Protein AF-A0AAV4WCD5-F1 (afdb_monomer_lite)

Foldseek 3Di:
DDDDDDPDDDDDFQAAPQDDWQEEEEEEDPAPLNLLCVLPVVDDPVRSCVVQVVVVHHNVVSVVLVVLLVVLVVVLVVLCVVSNHHYDYDYLVPDDPVSQVPTQEYEYRDALVSQQSNQFQDPDQNHYYAYADSDCPVDCRPVHDGPVCSNVVNVVNVCSRRSRDDDDRADWAWDKDWDPCRPPDDDDVVVVCSVDVVVVPPEDDDPPDPPCPPPDDPPPDDRDIGTDSTIGRPDDDDDDPYAPDWDWDWDDDPPPHTDIDIDHD

Structure (mmCIF, N/CA/C/O backbone):
data_AF-A0AAV4WCD5-F1
#
_entry.id   AF-A0AAV4WCD5-F1
#
loop_
_atom_site.group_PDB
_atom_site.id
_atom_site.type_symbol
_atom_site.label_atom_id
_atom_site.label_alt_id
_atom_site.label_comp_id
_atom_site.label_asym_id
_atom_site.label_entity_id
_atom_site.label_seq_id
_atom_site.pdbx_PDB_ins_code
_atom_site.Cartn_x
_atom_site.Cartn_y
_atom_site.Cartn_z
_atom_site.occupancy
_atom_site.B_iso_or_equiv
_atom_site.auth_seq_id
_atom_site.auth_comp_id
_atom_site.auth_asym_id
_atom_site.auth_atom_id
_atom_site.pdbx_PDB_model_num
ATOM 1 N N . MET A 1 1 ? -23.820 37.141 -20.230 1.00 33.94 1 MET A N 1
ATOM 2 C CA . MET A 1 1 ? -24.375 36.260 -19.186 1.00 33.94 1 MET A CA 1
ATOM 3 C C . MET A 1 1 ? -24.476 34.880 -19.802 1.00 33.94 1 MET A C 1
ATOM 5 O O . MET A 1 1 ? -25.282 34.702 -20.700 1.00 33.94 1 MET A O 1
ATOM 9 N N . ALA A 1 2 ? -23.561 33.982 -19.448 1.00 31.91 2 ALA A N 1
ATOM 10 C CA . ALA A 1 2 ? -23.536 32.610 -19.944 1.00 31.91 2 ALA A CA 1
ATOM 11 C C . ALA A 1 2 ? -23.858 31.700 -18.757 1.00 31.91 2 ALA A C 1
ATOM 13 O O . ALA A 1 2 ? -23.172 31.757 -17.736 1.00 31.91 2 ALA A O 1
ATOM 14 N N . GLU A 1 3 ? -24.950 30.952 -18.871 1.00 31.47 3 GLU A N 1
ATOM 15 C CA . GLU A 1 3 ? -25.446 30.048 -17.839 1.00 31.47 3 GLU A CA 1
ATOM 16 C C . GLU A 1 3 ? -24.556 28.806 -17.744 1.00 31.47 3 GLU A C 1
ATOM 18 O O . GLU A 1 3 ? -24.270 28.125 -18.730 1.00 31.47 3 GLU A O 1
ATOM 23 N N . ALA A 1 4 ? -24.103 28.526 -16.524 1.00 33.62 4 ALA A N 1
ATOM 24 C CA . ALA A 1 4 ? -23.333 27.345 -16.189 1.00 33.62 4 ALA A CA 1
ATOM 25 C C . ALA A 1 4 ? -24.247 26.111 -16.197 1.00 33.62 4 ALA A C 1
ATOM 27 O O . ALA A 1 4 ? -25.152 25.981 -15.376 1.00 33.62 4 ALA A O 1
ATOM 28 N N . SER A 1 5 ? -23.981 25.180 -17.109 1.00 33.28 5 SER A N 1
ATOM 29 C CA . SER A 1 5 ? -24.627 23.868 -17.136 1.00 33.28 5 SER A CA 1
ATOM 30 C C . SER A 1 5 ? -24.000 22.978 -16.060 1.00 33.28 5 SER A C 1
ATOM 32 O O . SER A 1 5 ? -22.931 22.405 -16.251 1.00 33.28 5 SER A O 1
ATOM 34 N N . THR A 1 6 ? -24.637 22.895 -14.893 1.00 34.59 6 THR A N 1
ATOM 35 C CA . THR A 1 6 ? -24.241 21.970 -13.825 1.00 34.59 6 THR A CA 1
ATOM 36 C C . THR A 1 6 ? -24.714 20.562 -14.185 1.00 34.59 6 THR A C 1
ATOM 38 O O . THR A 1 6 ? -25.902 20.256 -14.110 1.00 34.59 6 THR A O 1
ATOM 41 N N . SER A 1 7 ? -23.794 19.686 -14.588 1.00 36.06 7 SER A N 1
ATOM 42 C CA . SER A 1 7 ? -24.077 18.262 -14.771 1.00 36.06 7 SER A CA 1
ATOM 43 C C . SER A 1 7 ? -24.307 17.607 -13.405 1.00 36.06 7 SER A C 1
ATOM 45 O O . SER A 1 7 ? -23.357 17.300 -12.682 1.00 36.06 7 SER A O 1
ATOM 47 N N . GLN A 1 8 ? -25.572 17.409 -13.040 1.00 36.69 8 GLN A N 1
ATOM 48 C CA . GLN A 1 8 ? -25.969 16.607 -11.887 1.00 36.69 8 GLN A CA 1
ATOM 49 C C . GLN A 1 8 ? -25.547 15.147 -12.119 1.00 36.69 8 GLN A C 1
ATOM 51 O O . GLN A 1 8 ? -26.099 14.448 -12.967 1.00 36.69 8 GLN A O 1
ATOM 56 N N . GLN A 1 9 ? -24.543 14.680 -11.375 1.00 40.41 9 GLN A N 1
ATOM 57 C CA . GLN A 1 9 ? -24.241 13.255 -11.272 1.00 40.41 9 GLN A CA 1
ATOM 58 C C . GLN A 1 9 ? -25.366 12.574 -10.481 1.00 40.41 9 GLN A C 1
ATOM 60 O O . GLN A 1 9 ? -25.487 12.754 -9.272 1.00 40.41 9 GLN A O 1
ATOM 65 N N . ASN A 1 10 ? -26.184 11.780 -11.173 1.00 38.75 10 ASN A N 1
ATOM 66 C CA . ASN A 1 10 ? -27.152 10.864 -10.570 1.00 38.75 10 ASN A CA 1
ATOM 67 C C . ASN A 1 10 ? -26.428 9.847 -9.664 1.00 38.75 10 ASN A C 1
ATOM 69 O O . ASN A 1 10 ? -25.882 8.852 -10.141 1.00 38.75 10 ASN A O 1
ATOM 73 N N . CYS A 1 11 ? -26.428 10.079 -8.350 1.00 42.56 11 CYS A N 1
ATOM 74 C CA . CYS A 1 11 ? -25.965 9.110 -7.358 1.00 42.56 11 CYS A CA 1
ATOM 75 C C . CYS A 1 11 ? -27.135 8.214 -6.936 1.00 42.56 11 CYS A C 1
ATOM 77 O O . CYS A 1 11 ? -27.950 8.593 -6.099 1.00 42.56 11 CYS A O 1
ATOM 79 N N . ALA A 1 12 ? -27.211 7.012 -7.509 1.00 54.72 12 ALA A N 1
ATOM 80 C CA . ALA A 1 12 ? -28.029 5.940 -6.949 1.00 54.72 12 ALA A CA 1
ATOM 81 C C . ALA A 1 12 ? -27.604 5.659 -5.487 1.00 54.72 12 ALA A C 1
ATOM 83 O O . ALA A 1 12 ? -26.409 5.767 -5.180 1.00 54.72 12 ALA A O 1
ATOM 84 N N . PRO A 1 13 ? -28.538 5.303 -4.585 1.00 58.19 13 PRO A N 1
ATOM 85 C CA . PRO A 1 13 ? -28.204 5.003 -3.197 1.00 58.19 13 PRO A CA 1
ATOM 86 C C . PRO A 1 13 ? -27.223 3.823 -3.108 1.00 58.19 13 PRO A C 1
ATOM 88 O O . PRO A 1 13 ? -27.390 2.804 -3.781 1.00 58.19 13 PRO A O 1
ATOM 91 N N . LEU A 1 14 ? -26.179 3.984 -2.289 1.00 69.81 14 LEU A N 1
ATOM 92 C CA . LEU A 1 14 ? -25.198 2.943 -1.974 1.00 69.81 14 LEU A CA 1
ATOM 93 C C . LEU A 1 14 ? -25.859 1.937 -1.021 1.00 69.81 14 LEU A C 1
ATOM 95 O O . LEU A 1 14 ? -25.939 2.210 0.168 1.00 69.81 14 LEU A O 1
ATOM 99 N N . ASN A 1 15 ? -26.356 0.817 -1.545 1.00 79.94 15 ASN A N 1
ATOM 100 C CA . ASN A 1 15 ? -27.015 -0.238 -0.764 1.00 79.94 15 ASN A CA 1
ATOM 101 C C . ASN A 1 15 ? -26.296 -1.581 -0.963 1.00 79.94 15 ASN A C 1
ATOM 103 O O . ASN A 1 15 ? -26.893 -2.562 -1.411 1.00 79.94 15 ASN A O 1
ATOM 107 N N . GLU A 1 16 ? -24.995 -1.618 -0.684 1.00 91.00 16 GLU A N 1
ATOM 108 C CA . GLU A 1 16 ? -24.264 -2.885 -0.638 1.00 91.00 16 GLU A CA 1
ATOM 109 C C . GLU A 1 16 ? -24.621 -3.656 0.637 1.00 91.00 16 GLU A C 1
ATOM 111 O O . GLU A 1 16 ? -25.149 -3.109 1.608 1.00 91.00 16 GLU A O 1
ATOM 116 N N . LYS A 1 17 ? -24.317 -4.956 0.665 1.00 92.88 17 LYS A N 1
ATOM 117 C CA . LYS A 1 17 ? -24.441 -5.722 1.910 1.00 92.88 17 LYS A CA 1
ATOM 118 C C . LYS A 1 17 ? -23.447 -5.176 2.949 1.00 92.88 17 LYS A C 1
ATOM 120 O O . LYS A 1 17 ? -22.280 -4.987 2.593 1.00 92.88 17 LYS A O 1
ATOM 125 N N . PRO A 1 18 ? -23.867 -4.990 4.216 1.00 95.50 18 PRO A N 1
ATOM 126 C CA . PRO A 1 18 ? -22.967 -4.709 5.329 1.00 95.50 18 PRO A CA 1
ATOM 127 C C . PRO A 1 18 ? -21.716 -5.587 5.301 1.00 95.50 18 PRO A C 1
ATOM 129 O O . PRO A 1 18 ? -21.813 -6.815 5.229 1.00 95.50 18 PRO A O 1
ATOM 132 N N . PHE A 1 19 ? -20.545 -4.960 5.367 1.00 96.12 19 PHE A N 1
ATOM 133 C CA . PHE A 1 19 ? -19.263 -5.651 5.412 1.00 96.12 19 PHE A CA 1
ATOM 134 C C . PHE A 1 19 ? -18.618 -5.437 6.779 1.00 96.12 19 PHE A C 1
ATOM 136 O O . PHE A 1 19 ? -18.164 -4.340 7.105 1.00 96.12 19 PHE A O 1
ATOM 143 N N . VAL A 1 20 ? -18.595 -6.500 7.584 1.00 95.25 20 VAL A N 1
ATOM 144 C CA . VAL A 1 20 ? -18.038 -6.497 8.942 1.00 95.25 20 VAL A CA 1
ATOM 145 C C . VAL A 1 20 ? -16.972 -7.594 9.028 1.00 95.25 20 VAL A C 1
ATOM 147 O O . VAL A 1 20 ? -17.302 -8.738 9.348 1.00 95.25 20 VAL A O 1
ATOM 150 N N . PRO A 1 21 ? -15.711 -7.296 8.666 1.00 96.81 21 PRO A N 1
ATOM 151 C CA . PRO A 1 21 ? -14.629 -8.268 8.762 1.00 96.81 21 PRO A CA 1
ATOM 152 C C . PRO A 1 21 ? -14.321 -8.558 10.233 1.00 96.81 21 PRO A C 1
ATOM 154 O O . PRO A 1 21 ? -14.411 -7.662 11.066 1.00 96.81 21 PRO A O 1
ATOM 157 N N . LYS A 1 22 ? -13.926 -9.792 10.558 1.00 98.06 22 LYS A N 1
ATOM 158 C CA . LYS A 1 22 ? -13.451 -10.153 11.903 1.00 98.06 22 LYS A CA 1
ATOM 159 C C . LYS A 1 22 ? -11.943 -9.993 12.023 1.00 98.06 22 LYS A C 1
ATOM 161 O O . LYS A 1 22 ? -11.452 -9.703 13.107 1.00 98.06 22 LYS A O 1
ATOM 166 N N . LYS A 1 23 ? -11.216 -10.189 10.920 1.00 98.56 23 LYS A N 1
ATOM 167 C CA . LYS A 1 23 ? -9.752 -10.118 10.862 1.00 98.56 23 LYS A CA 1
ATOM 168 C C . LYS A 1 23 ? -9.284 -9.160 9.777 1.00 98.56 23 LYS A C 1
ATOM 170 O O . LYS A 1 23 ? -9.643 -9.320 8.609 1.00 98.56 23 LYS A O 1
ATOM 175 N N . ALA A 1 24 ? -8.436 -8.207 10.144 1.00 98.62 24 ALA A N 1
ATOM 176 C CA . ALA A 1 24 ? -7.824 -7.257 9.226 1.00 98.62 24 ALA A CA 1
ATOM 177 C C . ALA A 1 24 ? -6.295 -7.377 9.250 1.00 98.62 24 ALA A C 1
ATOM 179 O O . ALA A 1 24 ? -5.658 -7.268 10.301 1.00 98.62 24 ALA A O 1
ATOM 180 N N . LEU A 1 25 ? -5.696 -7.569 8.075 1.00 98.75 25 LEU A N 1
ATOM 181 C CA . LEU A 1 25 ? -4.250 -7.461 7.892 1.00 98.75 25 LEU A CA 1
ATOM 182 C C . LEU A 1 25 ? -3.914 -6.060 7.390 1.00 98.75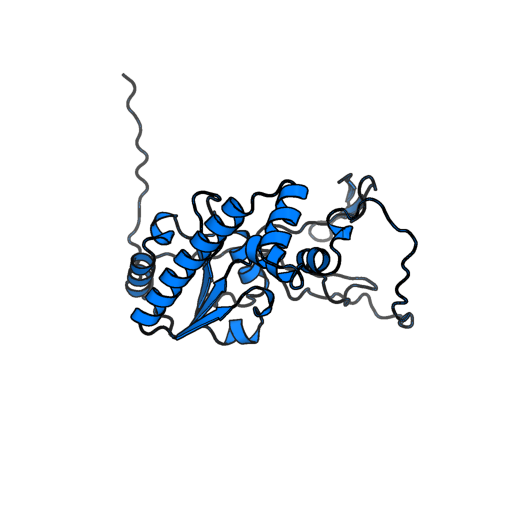 25 LEU A C 1
ATOM 184 O O . LEU A 1 25 ? -4.394 -5.651 6.335 1.00 98.75 25 LEU A O 1
ATOM 188 N N . ILE A 1 26 ? -3.066 -5.349 8.121 1.00 98.69 26 ILE A N 1
ATOM 189 C CA . ILE A 1 26 ? -2.619 -4.003 7.786 1.00 98.69 26 ILE A CA 1
ATOM 190 C C . ILE A 1 26 ? -1.204 -4.087 7.220 1.00 98.69 26 ILE A C 1
ATOM 192 O O . ILE A 1 26 ? -0.270 -4.406 7.951 1.00 98.69 26 ILE A O 1
ATOM 196 N N . LEU A 1 27 ? -1.041 -3.779 5.933 1.00 98.44 27 LEU A N 1
ATOM 197 C CA . LEU A 1 27 ? 0.268 -3.616 5.307 1.00 98.44 27 LEU A CA 1
ATOM 198 C C . LEU A 1 27 ? 0.705 -2.151 5.394 1.00 98.44 27 LEU A C 1
ATOM 200 O O . LEU A 1 27 ? 0.094 -1.268 4.783 1.00 98.44 27 LEU A O 1
ATOM 204 N N . THR A 1 28 ? 1.783 -1.890 6.124 1.00 97.31 28 THR A N 1
ATOM 205 C CA . THR A 1 28 ? 2.290 -0.532 6.332 1.00 97.31 28 THR A CA 1
ATOM 206 C C . THR A 1 28 ? 3.391 -0.184 5.344 1.00 97.31 28 THR A C 1
ATOM 208 O O . THR A 1 28 ? 4.203 -1.021 4.940 1.00 97.31 28 THR A O 1
ATOM 211 N N . LYS A 1 29 ? 3.456 1.093 4.968 1.00 94.38 29 LYS A N 1
ATOM 212 C CA . LYS A 1 29 ? 4.576 1.634 4.205 1.00 94.38 29 LYS A CA 1
ATOM 213 C C . LYS A 1 29 ? 5.887 1.449 4.970 1.00 94.38 29 LYS A C 1
ATOM 215 O O . LYS A 1 29 ? 5.993 1.870 6.114 1.00 94.38 29 LYS A O 1
ATOM 220 N N . PHE A 1 30 ? 6.888 0.900 4.286 1.00 91.38 30 PHE A N 1
ATOM 221 C CA . PHE A 1 30 ? 8.281 0.985 4.712 1.00 91.38 30 PHE A CA 1
ATOM 222 C C . PHE A 1 30 ? 8.832 2.347 4.278 1.00 91.38 30 PHE A C 1
ATOM 224 O O . PHE A 1 30 ? 9.021 2.615 3.088 1.00 91.38 30 PHE A O 1
ATOM 231 N N . SER A 1 31 ? 8.958 3.255 5.235 1.00 91.31 31 SER A N 1
ATOM 232 C CA . SER A 1 31 ? 9.377 4.634 5.017 1.00 91.31 31 SER A CA 1
ATOM 233 C C . SER A 1 31 ? 10.863 4.727 4.672 1.00 91.31 31 SER A C 1
ATOM 235 O O . SER A 1 31 ? 11.667 3.849 4.986 1.00 91.31 31 SER A O 1
ATOM 237 N N . ARG A 1 32 ? 11.253 5.837 4.039 1.00 88.00 32 ARG A N 1
ATOM 238 C CA . ARG A 1 32 ? 12.667 6.095 3.755 1.00 88.00 32 ARG A CA 1
ATOM 239 C C . ARG A 1 32 ? 13.487 6.272 5.040 1.00 88.00 32 ARG A C 1
ATOM 241 O O . ARG A 1 32 ? 14.636 5.859 5.066 1.00 88.00 32 ARG A O 1
ATOM 248 N N . TYR A 1 33 ? 12.883 6.811 6.097 1.00 90.00 33 TYR A N 1
ATOM 249 C CA . TYR A 1 33 ? 13.492 6.872 7.425 1.00 90.00 33 TYR A CA 1
ATOM 250 C C . TYR A 1 33 ? 13.854 5.473 7.955 1.00 90.00 33 TYR A C 1
ATOM 252 O O . TYR A 1 33 ? 15.002 5.224 8.311 1.00 90.00 33 TYR A O 1
ATOM 260 N N . GLU A 1 34 ? 12.903 4.530 7.926 1.00 89.88 34 GLU A N 1
ATOM 261 C CA . GLU A 1 34 ? 13.139 3.140 8.352 1.00 89.88 34 GLU A CA 1
ATOM 262 C C . GLU A 1 34 ? 14.163 2.430 7.466 1.00 89.88 34 GLU A C 1
ATOM 264 O O . GLU A 1 34 ? 14.950 1.629 7.963 1.00 89.88 34 GLU A O 1
ATOM 269 N N . PHE A 1 35 ? 14.172 2.730 6.164 1.00 88.44 35 PHE A N 1
ATOM 270 C CA . PHE A 1 35 ? 15.202 2.240 5.255 1.00 88.44 35 PHE A CA 1
ATOM 271 C C . PHE A 1 35 ? 16.592 2.680 5.720 1.00 88.44 35 PHE A C 1
ATOM 273 O O . PHE A 1 35 ? 17.439 1.820 5.926 1.00 88.44 35 PHE A O 1
ATOM 280 N N . GLU A 1 36 ? 16.816 3.982 5.928 1.00 86.75 36 GLU A N 1
ATOM 281 C CA . GLU A 1 36 ? 18.146 4.507 6.275 1.00 86.75 36 GLU A CA 1
ATOM 282 C C . GLU A 1 36 ? 18.603 4.028 7.665 1.00 86.75 36 GLU A C 1
ATOM 284 O O . GLU A 1 36 ? 19.770 3.675 7.824 1.00 86.75 36 GLU A O 1
ATOM 289 N N . LYS A 1 37 ? 17.683 3.919 8.640 1.00 88.38 37 LYS A N 1
ATOM 290 C CA . LYS A 1 37 ? 17.953 3.309 9.958 1.00 88.38 37 LYS A CA 1
ATOM 291 C C . LYS A 1 37 ? 18.310 1.825 9.859 1.00 88.38 37 LYS A C 1
ATOM 293 O O . LYS A 1 37 ? 19.134 1.344 10.627 1.00 88.38 37 LYS A O 1
ATOM 298 N N . ARG A 1 38 ? 17.680 1.082 8.942 1.00 86.06 38 ARG A N 1
ATOM 299 C CA . ARG A 1 38 ? 17.946 -0.350 8.761 1.00 86.06 38 ARG A CA 1
ATOM 300 C C . ARG A 1 38 ? 19.251 -0.610 8.016 1.00 86.06 38 ARG A C 1
ATOM 302 O O . ARG A 1 38 ? 19.927 -1.577 8.344 1.00 86.06 38 ARG A O 1
ATOM 309 N N . THR A 1 39 ? 19.579 0.195 7.006 1.00 82.38 39 THR A N 1
ATOM 310 C CA . THR A 1 39 ? 20.812 0.023 6.223 1.00 82.38 39 THR A CA 1
ATOM 311 C C . THR A 1 39 ? 22.060 0.453 6.979 1.00 82.38 39 THR A C 1
ATOM 313 O O . THR A 1 39 ? 23.121 -0.074 6.689 1.00 82.38 39 THR A O 1
ATOM 316 N N . HIS A 1 40 ? 21.925 1.378 7.932 1.00 84.31 40 HIS A N 1
ATOM 317 C CA . HIS A 1 40 ? 23.025 1.891 8.749 1.00 84.31 40 HIS A CA 1
ATOM 318 C C . HIS A 1 40 ? 22.775 1.599 10.231 1.00 84.31 40 HIS A C 1
ATOM 320 O O . HIS A 1 40 ? 22.785 2.495 11.075 1.00 84.31 40 HIS A O 1
ATOM 326 N N . SER A 1 41 ? 22.469 0.338 10.542 1.00 85.00 41 SER A N 1
ATOM 327 C CA . SER A 1 41 ? 22.141 -0.110 11.903 1.00 85.00 41 SER A CA 1
ATOM 328 C C . SER A 1 41 ? 23.283 0.074 12.912 1.00 85.00 41 SER A C 1
ATOM 330 O O . SER A 1 41 ? 23.056 0.056 14.118 1.00 85.00 41 SER A O 1
ATOM 332 N N . GLU A 1 42 ? 24.503 0.231 12.409 1.00 89.94 42 GLU A N 1
ATOM 333 C CA . GLU A 1 42 ? 25.741 0.443 13.146 1.00 89.94 42 GLU A CA 1
ATOM 334 C C . GLU A 1 42 ? 26.001 1.909 13.510 1.00 89.94 42 GLU A C 1
ATOM 336 O O . GLU A 1 42 ? 26.804 2.165 14.405 1.00 89.94 42 GLU A O 1
ATOM 341 N N . LEU A 1 43 ? 25.341 2.862 12.842 1.00 88.50 43 LEU A N 1
ATOM 342 C CA . LEU A 1 43 ? 25.542 4.287 13.092 1.00 88.50 43 LEU A CA 1
ATOM 343 C C . LEU A 1 43 ? 24.708 4.760 14.284 1.00 88.50 43 LEU A C 1
ATOM 345 O O . LEU A 1 43 ? 23.536 4.403 14.442 1.00 88.50 43 LEU A O 1
ATOM 349 N N . SER A 1 44 ? 25.294 5.642 15.091 1.00 91.88 44 SER A N 1
ATOM 350 C CA . SER A 1 44 ? 24.532 6.436 16.054 1.00 91.88 44 SER A CA 1
ATOM 351 C C . SER A 1 44 ? 23.576 7.405 15.344 1.00 91.88 44 SER A C 1
ATOM 353 O O . SER A 1 44 ? 23.654 7.633 14.135 1.00 91.88 44 SER A O 1
ATOM 355 N N . GLU A 1 45 ? 22.635 7.988 16.089 1.00 89.62 45 GLU A N 1
ATOM 356 C CA . GLU A 1 45 ? 21.671 8.924 15.504 1.00 89.62 45 GLU A CA 1
ATOM 357 C C . GLU A 1 45 ? 22.346 10.175 14.924 1.00 89.62 45 GLU A C 1
ATOM 359 O O . GLU A 1 45 ? 22.023 10.557 13.801 1.00 89.62 45 GLU A O 1
ATOM 364 N N . ASP A 1 46 ? 23.339 10.734 15.618 1.00 92.00 46 ASP A N 1
ATOM 365 C CA . ASP A 1 46 ? 24.096 11.901 15.148 1.00 92.00 46 ASP A CA 1
ATOM 366 C C . ASP A 1 46 ? 24.930 11.586 13.894 1.00 92.00 46 ASP A C 1
ATOM 368 O O . ASP A 1 46 ? 24.996 12.385 12.956 1.00 92.00 46 ASP A O 1
ATOM 372 N N . GLU A 1 47 ? 25.534 10.396 13.831 1.00 92.44 47 GLU A N 1
ATOM 373 C CA . GLU A 1 47 ? 26.275 9.940 12.649 1.00 92.44 47 GLU A CA 1
ATOM 374 C C . GLU A 1 47 ? 25.352 9.705 11.452 1.00 92.44 47 GLU A C 1
ATOM 376 O O . GLU A 1 47 ? 25.717 10.030 10.321 1.00 92.44 47 GLU A O 1
ATOM 381 N N . LEU A 1 48 ? 24.147 9.179 11.689 1.00 89.44 48 LEU A N 1
ATOM 382 C CA . LEU A 1 48 ? 23.148 8.987 10.644 1.00 89.44 48 LEU A CA 1
ATOM 383 C C . LEU A 1 48 ? 22.652 10.325 10.087 1.00 89.44 48 LEU A C 1
ATOM 385 O O . LEU A 1 48 ? 22.510 10.453 8.871 1.00 89.44 48 LEU A O 1
ATOM 389 N N . ILE A 1 49 ? 22.405 11.315 10.954 1.00 92.25 49 ILE A N 1
ATOM 390 C CA . ILE A 1 49 ? 22.031 12.674 10.537 1.00 92.25 49 ILE A CA 1
ATOM 391 C C . ILE A 1 49 ? 23.107 13.227 9.605 1.00 92.25 49 ILE A C 1
ATOM 393 O O . ILE A 1 49 ? 22.805 13.581 8.465 1.00 92.25 49 ILE A O 1
ATOM 397 N N . LYS A 1 50 ? 24.370 13.191 10.043 1.00 91.25 50 LYS A N 1
ATOM 398 C CA . LYS A 1 50 ? 25.496 13.680 9.246 1.00 91.25 50 LYS A CA 1
ATOM 399 C C . LYS A 1 50 ? 25.639 12.933 7.915 1.00 91.25 50 LYS A C 1
ATOM 401 O O . LYS A 1 50 ? 25.776 13.565 6.875 1.00 91.25 50 LYS A O 1
ATOM 406 N N . ASN A 1 51 ? 25.538 11.600 7.919 1.00 87.50 51 ASN A N 1
ATOM 407 C CA . ASN A 1 51 ? 25.599 10.788 6.698 1.00 87.50 51 ASN A CA 1
ATOM 408 C C . ASN A 1 51 ? 24.517 11.177 5.678 1.00 87.50 51 ASN A C 1
ATOM 410 O O . ASN A 1 51 ? 24.773 11.208 4.473 1.00 87.50 51 ASN A O 1
ATOM 414 N N . LEU A 1 52 ? 23.300 11.450 6.153 1.00 87.00 52 LEU A N 1
ATOM 415 C CA . LEU A 1 52 ? 22.183 11.831 5.296 1.00 87.00 52 LEU A CA 1
ATOM 416 C C . LEU A 1 52 ? 22.353 13.240 4.740 1.00 87.00 52 LEU A C 1
ATOM 418 O O . LEU A 1 52 ? 22.143 13.432 3.540 1.00 87.00 52 LEU A O 1
ATOM 422 N N . GLU A 1 53 ? 22.781 14.186 5.570 1.00 89.31 53 GLU A N 1
ATOM 423 C CA . GLU A 1 53 ? 23.054 15.564 5.159 1.00 89.31 53 GLU A CA 1
ATOM 424 C C . GLU A 1 53 ? 24.191 15.630 4.130 1.00 89.31 53 GLU A C 1
ATOM 426 O O . GLU A 1 53 ? 24.031 16.272 3.090 1.00 89.31 53 GLU A O 1
ATOM 431 N N . ASP A 1 54 ? 25.273 14.869 4.333 1.00 88.19 54 ASP A N 1
ATOM 432 C CA . ASP A 1 54 ? 26.395 14.747 3.388 1.00 88.19 54 ASP A CA 1
ATOM 433 C C . ASP A 1 54 ? 25.945 14.185 2.020 1.00 88.19 54 ASP A C 1
ATOM 435 O O . ASP A 1 54 ? 26.531 14.487 0.979 1.00 88.19 54 ASP A O 1
ATOM 439 N N . ARG A 1 55 ? 24.863 13.393 1.997 1.00 86.12 55 ARG A N 1
ATOM 440 C CA . ARG A 1 55 ? 24.225 12.845 0.784 1.00 86.12 55 ARG A CA 1
ATOM 441 C C . ARG A 1 55 ? 23.110 13.739 0.223 1.00 86.12 55 ARG A C 1
ATOM 443 O O . ARG A 1 55 ? 22.418 13.326 -0.711 1.00 86.12 55 ARG A O 1
ATOM 450 N N . GLY A 1 56 ? 22.897 14.927 0.791 1.00 84.50 56 GLY A N 1
ATOM 451 C CA . GLY A 1 56 ? 21.864 15.878 0.373 1.00 84.50 56 GLY A CA 1
ATOM 452 C C . GLY A 1 56 ? 20.437 15.490 0.777 1.00 84.50 56 GLY A C 1
ATOM 453 O O . GLY A 1 56 ? 19.479 15.905 0.127 1.00 84.50 56 GLY A O 1
ATOM 454 N N . SER A 1 57 ? 20.274 14.657 1.807 1.00 87.25 57 SER A N 1
ATOM 455 C CA . SER A 1 57 ? 18.972 14.240 2.343 1.00 87.25 57 SER A CA 1
ATOM 456 C C . SER A 1 57 ? 18.652 14.964 3.653 1.00 87.25 57 SER A C 1
ATOM 458 O O . SER A 1 57 ? 19.482 15.021 4.551 1.00 87.25 57 SER A O 1
ATOM 460 N N . ASP A 1 58 ? 17.421 15.464 3.792 1.00 89.19 58 ASP A N 1
ATOM 461 C CA . ASP A 1 58 ? 16.948 16.137 5.010 1.00 89.19 58 ASP A CA 1
ATOM 462 C C . ASP A 1 58 ? 16.399 15.119 6.025 1.00 89.19 58 ASP A C 1
ATOM 464 O O . ASP A 1 58 ? 15.318 14.547 5.837 1.00 89.19 58 ASP A O 1
ATOM 468 N N . TYR A 1 59 ? 17.144 14.895 7.113 1.00 90.06 59 TYR A N 1
ATOM 469 C CA . TYR A 1 59 ? 16.754 13.974 8.184 1.00 90.06 59 TYR A CA 1
ATOM 470 C C . TYR A 1 59 ? 15.440 14.369 8.863 1.00 90.06 59 TYR A C 1
ATOM 472 O O . TYR A 1 59 ? 14.575 13.517 9.078 1.00 90.06 59 TYR A O 1
ATOM 480 N N . ASN A 1 60 ? 15.269 15.653 9.183 1.00 92.31 60 ASN A N 1
ATOM 481 C CA . ASN A 1 60 ? 14.097 16.138 9.907 1.00 92.31 60 ASN A CA 1
ATOM 482 C C . ASN A 1 60 ? 12.837 15.959 9.067 1.00 92.31 60 ASN A C 1
ATOM 484 O O . ASN A 1 60 ? 11.810 15.507 9.573 1.00 92.31 60 ASN A O 1
ATOM 488 N N . ASN A 1 61 ? 12.934 16.225 7.765 1.00 90.88 61 ASN A N 1
ATOM 489 C CA . ASN A 1 61 ? 11.848 15.968 6.832 1.00 90.88 61 ASN A CA 1
ATOM 490 C C . ASN A 1 61 ? 11.503 14.467 6.767 1.00 90.88 61 ASN A C 1
ATOM 492 O O . ASN A 1 61 ? 10.332 14.092 6.864 1.00 90.88 61 ASN A O 1
ATOM 496 N N . LEU A 1 62 ? 12.510 13.589 6.664 1.00 90.00 62 LEU A N 1
ATOM 497 C CA . LEU A 1 62 ? 12.304 12.135 6.668 1.00 90.00 62 LEU A CA 1
ATOM 498 C C . LEU A 1 62 ? 11.608 11.652 7.947 1.00 90.00 62 LEU A C 1
ATOM 500 O O . LEU A 1 62 ? 10.655 10.871 7.864 1.00 90.00 62 LEU A O 1
ATOM 504 N N . LEU A 1 63 ? 12.059 12.129 9.108 1.00 94.12 63 LEU A N 1
ATOM 505 C CA . LEU A 1 63 ? 11.485 11.799 10.408 1.00 94.12 63 LEU A CA 1
ATOM 506 C C . LEU A 1 63 ? 10.048 12.324 10.536 1.00 94.12 63 LEU A C 1
ATOM 508 O O . LEU A 1 63 ? 9.161 11.578 10.949 1.00 94.12 63 LEU A O 1
ATOM 512 N N . GLN A 1 64 ? 9.789 13.564 10.120 1.00 95.12 64 GLN A N 1
ATOM 513 C CA . GLN A 1 64 ? 8.454 14.161 10.148 1.00 95.12 64 GLN A CA 1
ATOM 514 C C . GLN A 1 64 ? 7.451 13.330 9.335 1.00 95.12 64 GLN A C 1
ATOM 516 O O . GLN A 1 64 ? 6.378 12.983 9.831 1.00 95.12 64 GLN A O 1
ATOM 521 N N . HIS A 1 65 ? 7.789 12.957 8.098 1.00 93.12 65 HIS A N 1
ATOM 522 C CA . HIS A 1 65 ? 6.889 12.142 7.275 1.00 93.12 65 HIS A CA 1
ATOM 523 C C . HIS A 1 65 ? 6.746 10.711 7.798 1.00 93.12 65 HIS A C 1
ATOM 525 O O . HIS A 1 65 ? 5.666 10.126 7.709 1.00 93.12 65 HIS A O 1
ATOM 531 N N . HIS A 1 66 ? 7.801 10.146 8.388 1.00 95.69 66 HIS A N 1
ATOM 532 C CA . HIS A 1 66 ? 7.694 8.873 9.093 1.00 95.69 66 HIS A CA 1
ATOM 533 C C . HIS A 1 66 ? 6.671 8.954 10.237 1.00 95.69 66 HIS A C 1
ATOM 535 O O . HIS A 1 66 ? 5.784 8.106 10.322 1.00 95.69 66 HIS A O 1
ATOM 541 N N . GLN A 1 67 ? 6.716 10.011 11.052 1.00 97.00 67 GLN A N 1
ATOM 542 C CA . GLN A 1 67 ? 5.756 10.233 12.136 1.00 97.00 67 GLN A CA 1
ATOM 543 C C . GLN A 1 67 ? 4.318 10.405 11.626 1.00 97.00 67 GLN A C 1
ATOM 545 O O . GLN A 1 67 ? 3.391 9.866 12.231 1.00 97.00 67 GLN A O 1
ATOM 550 N N . ILE A 1 68 ? 4.114 11.088 10.492 1.00 96.38 68 ILE A N 1
ATOM 551 C CA . ILE A 1 68 ? 2.795 11.192 9.841 1.00 96.38 68 ILE A CA 1
ATOM 552 C C . ILE A 1 68 ? 2.256 9.796 9.493 1.00 96.38 68 ILE A C 1
ATOM 554 O O . ILE A 1 68 ? 1.120 9.462 9.840 1.00 96.38 68 ILE A O 1
ATOM 558 N N . HIS A 1 69 ? 3.082 8.949 8.870 1.00 96.31 69 HIS A N 1
ATOM 559 C CA . HIS A 1 69 ? 2.702 7.575 8.534 1.00 96.31 69 HIS A CA 1
ATOM 560 C C . HIS A 1 69 ? 2.394 6.732 9.782 1.00 96.31 69 HIS A C 1
ATOM 562 O O . HIS A 1 69 ? 1.401 6.002 9.797 1.00 96.31 69 HIS A O 1
ATOM 568 N N . VAL A 1 70 ? 3.208 6.855 10.835 1.00 97.12 70 VAL A N 1
ATOM 569 C CA . VAL A 1 70 ? 3.021 6.165 12.121 1.00 97.12 70 VAL A CA 1
ATOM 570 C C . VAL A 1 70 ? 1.707 6.571 12.786 1.00 97.12 70 VAL A C 1
ATOM 572 O O . VAL A 1 70 ? 0.924 5.699 13.164 1.00 97.12 70 VAL A O 1
ATOM 575 N N . LYS A 1 71 ? 1.411 7.874 12.847 1.00 97.62 71 LYS A N 1
ATOM 576 C CA . LYS A 1 71 ? 0.166 8.399 13.419 1.00 97.62 71 LYS A CA 1
ATOM 577 C C . LYS A 1 71 ? -1.064 7.900 12.658 1.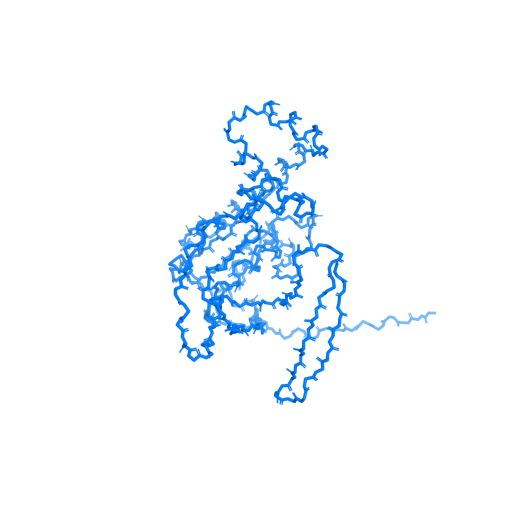00 97.62 71 LYS A C 1
ATOM 579 O O . LYS A 1 71 ? -2.044 7.487 13.274 1.00 97.62 71 LYS A O 1
ATOM 584 N N . ASN A 1 72 ? -1.022 7.906 11.322 1.00 97.62 72 ASN A N 1
ATOM 585 C CA . ASN A 1 72 ? -2.118 7.368 10.511 1.00 97.62 72 ASN A CA 1
ATOM 586 C C . ASN A 1 72 ? -2.305 5.859 10.745 1.00 97.62 72 ASN A C 1
ATOM 588 O O . ASN A 1 72 ? -3.429 5.409 10.955 1.00 97.62 72 ASN A O 1
ATOM 592 N N . ARG A 1 73 ? -1.213 5.085 10.775 1.00 97.75 73 ARG A N 1
ATOM 593 C CA . ARG A 1 73 ? -1.250 3.653 11.104 1.00 97.75 73 ARG A CA 1
ATOM 594 C C . ARG A 1 73 ? -1.914 3.407 12.458 1.00 97.75 73 ARG A C 1
ATOM 596 O O . ARG A 1 73 ? -2.772 2.538 12.558 1.00 97.75 73 ARG A O 1
ATOM 603 N N . GLU A 1 74 ? -1.532 4.157 13.485 1.00 98.25 74 GLU A N 1
ATOM 604 C CA . GLU A 1 74 ? -2.086 4.016 14.837 1.00 98.25 74 GLU A CA 1
ATOM 605 C C . GLU A 1 74 ? -3.579 4.336 14.888 1.00 98.25 74 GLU A C 1
ATOM 607 O O . GLU A 1 74 ? -4.339 3.582 15.494 1.00 98.25 74 GLU A O 1
ATOM 612 N N . LEU A 1 75 ? -4.018 5.386 14.187 1.00 98.38 75 LEU A N 1
ATOM 613 C CA . LEU A 1 75 ? -5.440 5.695 14.031 1.00 98.38 75 LEU A CA 1
ATOM 614 C C . LEU A 1 75 ? -6.205 4.516 13.413 1.00 98.38 75 LEU A C 1
ATOM 616 O O . LEU A 1 75 ? -7.264 4.141 13.915 1.00 98.38 75 LEU A O 1
ATOM 620 N N . VAL A 1 76 ? -5.672 3.917 12.346 1.00 98.50 76 VAL A N 1
ATOM 621 C CA . VAL A 1 76 ? -6.300 2.783 11.651 1.00 98.50 76 VAL A CA 1
ATOM 622 C C . VAL A 1 76 ? -6.375 1.554 12.553 1.00 98.50 76 VAL A C 1
ATOM 624 O O . VAL A 1 76 ? -7.448 0.971 12.692 1.00 98.50 76 VAL A O 1
ATOM 627 N N . VAL A 1 77 ? -5.265 1.190 13.202 1.00 98.56 77 VAL A N 1
ATOM 628 C CA . VAL A 1 77 ? -5.195 0.054 14.137 1.00 98.56 77 VAL A CA 1
ATOM 629 C C . VAL A 1 77 ? -6.205 0.228 15.264 1.00 98.56 77 VAL A C 1
ATOM 631 O O . VAL A 1 77 ? -7.035 -0.654 15.477 1.00 98.56 77 VAL A O 1
ATOM 634 N N . LYS A 1 78 ? -6.181 1.386 15.934 1.00 98.50 78 LYS A N 1
ATOM 635 C CA . LYS A 1 78 ? -7.083 1.684 17.045 1.00 98.50 78 LYS A CA 1
ATOM 636 C C . LYS A 1 78 ? -8.544 1.612 16.609 1.00 98.50 78 LYS A C 1
ATOM 638 O O . LYS A 1 78 ? -9.340 0.949 17.254 1.00 98.50 78 LYS A O 1
ATOM 643 N N . THR A 1 79 ? -8.882 2.225 15.474 1.00 98.50 79 THR A N 1
ATOM 644 C CA . THR A 1 79 ? -10.255 2.213 14.951 1.00 98.50 79 THR A CA 1
ATOM 645 C C . THR A 1 79 ? -10.760 0.790 14.711 1.00 98.50 79 THR A C 1
ATOM 647 O O . THR A 1 79 ? -11.910 0.494 15.011 1.00 98.50 79 THR A O 1
ATOM 650 N N . LEU A 1 80 ? -9.933 -0.099 14.159 1.00 98.44 80 LEU A N 1
ATOM 651 C CA . LEU A 1 80 ? -10.327 -1.487 13.909 1.00 98.44 80 LEU A CA 1
ATOM 652 C C . LEU A 1 80 ? -10.522 -2.257 15.222 1.00 98.44 80 LEU A C 1
ATOM 654 O O . LEU A 1 80 ? -11.523 -2.954 15.371 1.00 98.44 80 LEU A O 1
ATOM 658 N N . GLN A 1 81 ? -9.615 -2.074 16.182 1.00 98.06 81 GLN A N 1
ATOM 659 C CA . GLN A 1 81 ? -9.688 -2.706 17.502 1.00 98.06 81 GLN A CA 1
ATOM 660 C C . GLN A 1 81 ? -10.912 -2.238 18.301 1.00 98.06 81 GLN A C 1
ATOM 662 O O . GLN A 1 81 ? -11.641 -3.074 18.824 1.00 98.06 81 GLN A O 1
ATOM 667 N N . ASP A 1 82 ? -11.204 -0.933 18.299 1.00 98.12 82 ASP A N 1
ATOM 668 C CA . ASP A 1 82 ? -12.402 -0.338 18.918 1.00 98.12 82 ASP A CA 1
ATOM 669 C C . ASP A 1 82 ? -13.714 -0.854 18.285 1.00 98.12 82 ASP A C 1
ATOM 671 O O . ASP A 1 82 ? -14.801 -0.649 18.820 1.00 98.12 82 ASP A O 1
ATOM 675 N N . ASN A 1 83 ? -13.626 -1.506 17.121 1.00 97.81 83 ASN A N 1
ATOM 676 C CA . ASN A 1 83 ? -14.744 -2.083 16.382 1.00 97.81 83 ASN A CA 1
ATOM 677 C C . ASN A 1 83 ? -14.761 -3.625 16.411 1.00 97.81 83 ASN A C 1
ATOM 679 O O . ASN A 1 83 ? -15.450 -4.215 15.571 1.00 97.81 83 ASN A O 1
ATOM 683 N N . ASP A 1 84 ? -14.035 -4.243 17.353 1.00 98.06 84 ASP A N 1
ATOM 684 C CA . ASP A 1 84 ? -13.913 -5.696 17.570 1.00 98.06 84 ASP A CA 1
ATOM 685 C C . ASP A 1 84 ? -13.305 -6.466 16.381 1.00 98.06 84 ASP A C 1
ATOM 687 O O . ASP A 1 84 ? -13.626 -7.632 16.135 1.00 98.06 84 ASP A O 1
ATOM 691 N N . ILE A 1 85 ? -12.419 -5.815 15.623 1.00 98.44 85 ILE A N 1
ATOM 692 C CA . ILE A 1 85 ? -11.715 -6.418 14.487 1.00 98.44 85 ILE A CA 1
ATOM 693 C C . ILE A 1 85 ? -10.300 -6.792 14.934 1.00 98.44 85 ILE A C 1
ATOM 695 O O . ILE A 1 85 ? -9.503 -5.932 15.303 1.00 98.44 85 ILE A O 1
ATOM 699 N N . GLU A 1 86 ? -9.961 -8.079 14.870 1.00 98.50 86 GLU A N 1
ATOM 700 C CA . GLU A 1 86 ? -8.619 -8.577 15.172 1.00 98.50 86 GLU A CA 1
ATOM 701 C C . GLU A 1 86 ? -7.634 -8.072 14.107 1.00 98.50 86 GLU A C 1
ATOM 703 O O . GLU A 1 86 ? -7.801 -8.319 12.910 1.00 98.50 86 GLU A O 1
ATOM 708 N N . THR A 1 87 ? -6.590 -7.358 14.531 1.00 98.44 87 THR A N 1
ATOM 709 C CA . THR A 1 87 ? -5.644 -6.702 13.620 1.00 98.44 87 THR A CA 1
ATOM 710 C C . THR A 1 87 ? -4.251 -7.305 13.692 1.00 98.44 87 THR A C 1
ATOM 712 O O . THR A 1 87 ? -3.681 -7.406 14.778 1.00 98.44 87 THR A O 1
ATOM 715 N N . LYS A 1 88 ? -3.643 -7.574 12.534 1.00 98.50 88 LYS A N 1
ATOM 716 C CA . LYS A 1 88 ? -2.194 -7.792 12.411 1.00 98.50 88 LYS A CA 1
ATOM 717 C C . LYS A 1 88 ? -1.583 -6.684 11.574 1.00 98.50 88 LYS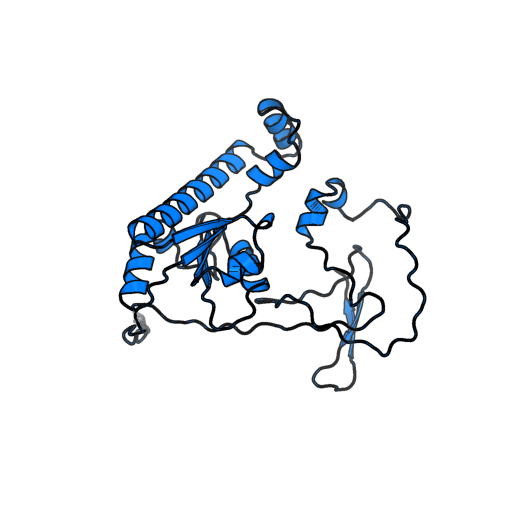 A C 1
ATOM 719 O O . LYS A 1 88 ? -2.083 -6.393 10.494 1.00 98.50 88 LYS A O 1
ATOM 724 N N . VAL A 1 89 ? -0.503 -6.090 12.063 1.00 98.31 89 VAL A N 1
ATOM 725 C CA . VAL A 1 89 ? 0.265 -5.077 11.336 1.00 98.31 89 VAL A CA 1
ATOM 726 C C . VAL A 1 89 ? 1.530 -5.739 10.821 1.00 98.31 89 VAL A C 1
ATOM 728 O O . VAL A 1 89 ? 2.242 -6.365 11.599 1.00 98.31 89 VAL A O 1
ATOM 731 N N . VAL A 1 90 ? 1.787 -5.614 9.525 1.00 97.56 90 VAL A N 1
ATOM 732 C CA . VAL A 1 90 ? 2.975 -6.162 8.872 1.00 97.56 90 VAL A CA 1
ATOM 733 C C . VAL A 1 90 ? 3.596 -5.117 7.963 1.00 97.56 90 VAL A C 1
ATOM 735 O O . VAL A 1 90 ? 2.902 -4.286 7.370 1.00 97.56 90 VAL A O 1
ATOM 738 N N . ASN A 1 91 ? 4.911 -5.181 7.813 1.00 93.81 91 ASN A N 1
ATOM 739 C CA . ASN A 1 91 ? 5.605 -4.472 6.743 1.00 93.81 91 ASN A CA 1
ATOM 740 C C . ASN A 1 91 ? 5.784 -5.391 5.517 1.00 93.81 91 ASN A C 1
ATOM 742 O O . ASN A 1 91 ? 5.363 -6.549 5.500 1.00 93.81 91 ASN A O 1
ATOM 746 N N . ARG A 1 92 ? 6.439 -4.879 4.470 1.00 89.62 92 ARG A N 1
ATOM 747 C CA . ARG A 1 92 ? 6.679 -5.634 3.228 1.00 89.62 92 ARG A CA 1
ATOM 748 C C . ARG A 1 92 ? 7.439 -6.955 3.419 1.00 89.62 92 ARG A C 1
ATOM 750 O O . ARG A 1 92 ? 7.178 -7.896 2.680 1.00 89.62 92 ARG A O 1
ATOM 757 N N . PHE A 1 93 ? 8.338 -7.039 4.401 1.00 90.06 93 PHE A N 1
ATOM 758 C CA . PHE A 1 93 ? 9.178 -8.219 4.644 1.00 90.06 93 PHE A CA 1
ATOM 759 C C . PHE A 1 93 ? 8.400 -9.357 5.313 1.00 90.06 93 PHE A C 1
ATOM 761 O O . PHE A 1 93 ? 8.759 -10.522 5.188 1.00 90.06 93 PHE A O 1
ATOM 768 N N . GLU A 1 94 ? 7.313 -9.017 6.000 1.00 93.12 94 GLU A N 1
ATOM 769 C CA . GLU A 1 94 ? 6.427 -9.952 6.699 1.00 93.12 94 GLU A CA 1
ATOM 770 C C . GLU A 1 94 ? 5.164 -10.264 5.877 1.00 93.12 94 GLU A C 1
ATOM 772 O O . GLU A 1 94 ? 4.320 -11.066 6.281 1.00 93.12 94 GLU A O 1
ATOM 777 N N . TYR A 1 95 ? 4.997 -9.633 4.712 1.00 94.25 95 TYR A N 1
ATOM 778 C CA . TYR A 1 95 ? 3.812 -9.785 3.877 1.00 94.25 95 TYR A CA 1
ATOM 779 C C . TYR A 1 95 ? 3.879 -11.066 3.028 1.00 94.25 95 TYR A C 1
ATOM 781 O O . TYR A 1 95 ? 4.486 -11.103 1.951 1.00 94.25 95 TYR A O 1
ATOM 789 N N . CYS A 1 96 ? 3.237 -12.125 3.526 1.00 93.44 96 CYS A N 1
ATOM 790 C CA . CYS A 1 96 ? 3.259 -13.476 2.962 1.00 93.44 96 CYS A CA 1
ATOM 791 C C . CYS A 1 96 ? 1.853 -14.087 2.799 1.00 93.44 96 CYS A C 1
ATOM 793 O O . CYS A 1 96 ? 0.869 -13.584 3.350 1.00 93.44 96 CYS A O 1
ATOM 795 N N . ASP A 1 97 ? 1.773 -15.200 2.059 1.00 94.12 97 ASP A N 1
ATOM 796 C CA . ASP A 1 97 ? 0.514 -15.888 1.735 1.00 94.12 97 ASP A CA 1
ATOM 797 C C . ASP A 1 97 ? -0.265 -16.311 2.997 1.00 94.12 97 ASP A C 1
ATOM 799 O O . ASP A 1 97 ? -1.478 -16.122 3.054 1.00 94.12 97 ASP A O 1
ATOM 803 N N . SER A 1 98 ? 0.413 -16.759 4.062 1.00 96.00 98 SER A N 1
ATOM 804 C CA . SER A 1 98 ? -0.252 -17.149 5.318 1.00 96.00 98 SER A CA 1
ATOM 805 C C . SER A 1 98 ? -0.928 -15.972 6.032 1.00 96.00 98 SER A C 1
ATOM 807 O O . SER A 1 98 ? -2.027 -16.114 6.572 1.00 96.00 98 SER A O 1
ATOM 809 N N . ASN A 1 99 ? -0.313 -14.787 5.998 1.00 96.19 99 ASN A N 1
ATOM 810 C CA . ASN A 1 99 ? -0.912 -13.569 6.540 1.00 96.19 99 ASN A CA 1
ATOM 811 C C . ASN A 1 99 ? -2.124 -13.132 5.706 1.00 96.19 99 ASN A C 1
ATOM 813 O O . ASN A 1 99 ? -3.150 -12.742 6.267 1.00 96.19 99 ASN A O 1
ATOM 817 N N . ILE A 1 100 ? -2.027 -13.237 4.376 1.00 96.62 100 ILE A N 1
ATOM 818 C CA . ILE A 1 100 ? -3.125 -12.935 3.451 1.00 96.62 100 ILE A CA 1
ATOM 819 C C . ILE A 1 100 ? -4.307 -13.871 3.695 1.00 96.62 100 ILE A C 1
ATOM 821 O O . ILE A 1 100 ? -5.440 -13.400 3.772 1.00 96.62 100 ILE A O 1
ATOM 825 N N . GLU A 1 101 ? -4.072 -15.176 3.817 1.00 96.50 101 GLU A N 1
ATOM 826 C CA . GLU A 1 101 ? -5.110 -16.186 4.046 1.00 96.50 101 GLU A CA 1
ATOM 827 C C . GLU A 1 101 ? -5.825 -15.994 5.385 1.00 96.50 101 GLU A C 1
ATOM 829 O O . GLU A 1 101 ? -7.048 -16.108 5.431 1.00 96.50 101 GLU A O 1
ATOM 834 N N . TRP A 1 102 ? -5.090 -15.626 6.440 1.00 97.75 102 TRP A N 1
ATOM 835 C CA . TRP A 1 102 ? -5.633 -15.405 7.784 1.00 97.75 102 TRP A CA 1
ATOM 836 C C . TRP A 1 102 ? -6.672 -14.270 7.867 1.00 97.75 102 TRP A C 1
ATOM 838 O O . TRP A 1 102 ? -7.569 -14.347 8.707 1.00 97.75 102 TRP A O 1
ATOM 848 N N . ALA A 1 103 ? -6.559 -13.225 7.042 1.00 98.00 103 ALA A N 1
ATOM 849 C CA . ALA A 1 103 ? -7.397 -12.027 7.148 1.00 98.00 103 ALA A CA 1
ATOM 850 C C . ALA A 1 103 ? -8.672 -12.079 6.300 1.00 98.00 103 ALA A C 1
ATOM 852 O O . ALA A 1 103 ? -8.658 -12.575 5.179 1.00 98.00 103 ALA A O 1
ATOM 853 N N . ASP A 1 104 ? -9.752 -11.451 6.758 1.00 98.06 104 ASP A N 1
ATOM 854 C CA . ASP A 1 104 ? -10.963 -11.250 5.951 1.00 98.06 104 ASP A CA 1
ATOM 855 C C . ASP A 1 104 ? -10.812 -10.058 4.995 1.00 98.06 104 ASP A C 1
ATOM 857 O O . ASP A 1 104 ? -11.401 -10.041 3.918 1.00 98.06 104 ASP A O 1
ATOM 861 N N . VAL A 1 105 ? -10.000 -9.068 5.378 1.00 98.38 105 VAL A N 1
ATOM 862 C CA . VAL A 1 105 ? -9.700 -7.863 4.595 1.00 98.38 105 VAL A CA 1
ATOM 863 C C . VAL A 1 105 ? -8.228 -7.490 4.717 1.00 98.38 105 VAL A C 1
ATOM 865 O O . VAL A 1 105 ? -7.617 -7.638 5.777 1.00 98.38 105 VAL A O 1
ATOM 868 N N . ILE A 1 106 ? -7.663 -6.966 3.632 1.00 98.62 106 ILE A N 1
ATOM 869 C CA . ILE A 1 106 ? -6.342 -6.341 3.645 1.00 98.62 106 ILE A CA 1
ATOM 870 C C . ILE A 1 106 ? -6.529 -4.828 3.588 1.00 98.62 106 ILE A C 1
ATOM 872 O O . ILE A 1 106 ? -7.278 -4.312 2.760 1.00 98.62 106 ILE A O 1
ATOM 876 N N . ILE A 1 107 ? -5.843 -4.115 4.470 1.00 98.56 107 ILE A N 1
ATOM 877 C CA . ILE A 1 107 ? -5.838 -2.657 4.541 1.00 98.56 107 ILE A CA 1
ATOM 878 C C . ILE A 1 107 ? -4.398 -2.194 4.351 1.00 98.56 107 ILE A C 1
ATOM 880 O O . ILE A 1 107 ? -3.490 -2.741 4.965 1.00 98.56 107 ILE A O 1
ATOM 884 N N . THR A 1 108 ? -4.150 -1.197 3.510 1.00 98.56 108 THR A N 1
ATOM 885 C CA . THR A 1 108 ? -2.800 -0.634 3.359 1.00 98.56 108 THR A CA 1
ATOM 886 C C . THR A 1 108 ? -2.746 0.768 3.933 1.00 98.56 108 THR A C 1
ATOM 888 O O . THR A 1 108 ? -3.576 1.591 3.561 1.00 98.56 108 THR A O 1
ATOM 891 N N . THR A 1 109 ? -1.749 1.072 4.763 1.00 97.88 109 THR A N 1
ATOM 892 C CA . THR A 1 109 ? -1.470 2.439 5.236 1.00 97.88 109 THR A CA 1
ATOM 893 C C . THR A 1 109 ? -0.194 2.932 4.565 1.00 97.88 109 THR A C 1
ATOM 895 O O . THR A 1 109 ? 0.918 2.542 4.938 1.00 97.88 109 THR A O 1
ATOM 898 N N . GLY A 1 110 ? -0.344 3.733 3.515 1.00 96.12 110 GLY A N 1
ATOM 899 C CA . GLY A 1 110 ? 0.765 4.080 2.634 1.00 96.12 110 GLY A CA 1
ATOM 900 C C . GLY A 1 110 ? 0.320 4.980 1.496 1.00 96.12 110 GLY A C 1
ATOM 901 O O . GLY A 1 110 ? -0.516 5.842 1.708 1.00 96.12 110 GLY A O 1
ATOM 902 N N . GLY A 1 111 ? 0.893 4.795 0.314 1.00 95.44 111 GLY A N 1
ATOM 903 C CA . GLY A 1 111 ? 0.389 5.384 -0.931 1.00 95.44 111 GLY A CA 1
ATOM 904 C C . GLY A 1 111 ? 0.029 4.281 -1.925 1.00 95.44 111 GLY A C 1
ATOM 905 O O . GLY A 1 111 ? -0.042 3.106 -1.554 1.00 95.44 111 GLY A O 1
ATOM 906 N N . ASP A 1 112 ? -0.087 4.633 -3.205 1.00 95.19 112 ASP A N 1
ATOM 907 C CA . ASP A 1 112 ? -0.402 3.664 -4.265 1.00 95.19 112 ASP A CA 1
ATOM 908 C C . ASP A 1 112 ? 0.643 2.539 -4.360 1.00 95.19 112 ASP A C 1
ATOM 910 O O . ASP A 1 112 ? 0.283 1.386 -4.561 1.00 95.19 112 ASP A O 1
ATOM 914 N N . GLY A 1 113 ? 1.929 2.817 -4.113 1.00 93.25 113 GLY A N 1
ATOM 915 C CA . GLY A 1 113 ? 2.965 1.773 -4.093 1.00 93.25 113 GLY A CA 1
ATOM 916 C C . GLY A 1 113 ? 2.724 0.687 -3.033 1.00 93.25 113 GLY A C 1
ATOM 917 O O . GLY A 1 113 ? 2.930 -0.497 -3.293 1.00 93.25 113 GLY A O 1
ATOM 918 N N . THR A 1 114 ? 2.220 1.060 -1.852 1.00 95.75 114 THR A N 1
ATOM 919 C CA . THR A 1 114 ? 1.855 0.095 -0.799 1.00 95.75 114 THR A CA 1
ATOM 920 C C . THR A 1 114 ? 0.599 -0.688 -1.188 1.00 95.75 114 THR A C 1
ATOM 922 O O . THR A 1 114 ? 0.535 -1.895 -0.959 1.00 95.75 114 THR A O 1
ATOM 925 N N . PHE A 1 115 ? -0.366 -0.025 -1.834 1.00 97.50 115 PHE A N 1
ATOM 926 C CA . PHE A 1 115 ? -1.550 -0.677 -2.393 1.00 97.50 115 PHE A CA 1
ATOM 927 C C . PHE A 1 115 ? -1.175 -1.728 -3.444 1.00 97.50 115 PHE A C 1
ATOM 929 O O . PHE A 1 115 ? -1.652 -2.860 -3.392 1.00 97.50 115 PHE A O 1
ATOM 936 N N . LEU A 1 116 ? -0.287 -1.377 -4.376 1.00 95.81 116 LEU A N 1
ATOM 937 C CA . LEU A 1 116 ? 0.184 -2.266 -5.436 1.00 95.81 116 LEU A CA 1
ATOM 938 C C . LEU A 1 116 ? 0.961 -3.461 -4.881 1.00 95.81 116 LEU A C 1
ATOM 940 O O . LEU A 1 116 ? 0.742 -4.583 -5.337 1.00 95.81 116 LEU A O 1
ATOM 944 N N . MET A 1 117 ? 1.798 -3.243 -3.859 1.00 93.81 117 MET A N 1
ATOM 945 C CA . MET A 1 117 ? 2.490 -4.327 -3.157 1.00 93.81 117 MET A CA 1
ATOM 946 C C . MET A 1 117 ? 1.485 -5.342 -2.595 1.00 93.81 117 MET A C 1
ATOM 948 O O . MET A 1 117 ? 1.594 -6.533 -2.890 1.00 93.81 117 MET A O 1
ATOM 952 N N . ALA A 1 118 ? 0.453 -4.878 -1.877 1.00 96.38 118 ALA A N 1
ATOM 953 C CA . ALA A 1 118 ? -0.606 -5.759 -1.385 1.00 96.38 118 ALA A CA 1
ATOM 954 C C . ALA A 1 118 ? -1.333 -6.479 -2.531 1.00 96.38 118 ALA A C 1
ATOM 956 O O . ALA A 1 118 ? -1.468 -7.704 -2.537 1.00 96.38 118 ALA A O 1
ATOM 957 N N . ALA A 1 119 ? -1.760 -5.727 -3.547 1.00 96.44 119 ALA A N 1
ATOM 958 C CA . ALA A 1 119 ? -2.509 -6.260 -4.676 1.00 96.44 119 ALA A CA 1
ATOM 959 C C . ALA A 1 119 ? -1.737 -7.333 -5.460 1.00 96.44 119 ALA A C 1
ATOM 961 O O . ALA A 1 119 ? -2.367 -8.234 -6.014 1.00 96.44 119 ALA A O 1
ATOM 962 N N . SER A 1 120 ? -0.403 -7.271 -5.507 1.00 92.69 120 SER A N 1
ATOM 963 C CA . SER A 1 120 ? 0.422 -8.191 -6.300 1.00 92.69 120 SER A CA 1
ATOM 964 C C . SER A 1 120 ? 0.341 -9.653 -5.834 1.00 92.69 120 SER A C 1
ATOM 966 O O . SER A 1 120 ? 0.348 -10.554 -6.678 1.00 92.69 120 SER A O 1
ATOM 968 N N . LYS A 1 121 ? 0.190 -9.890 -4.518 1.00 91.88 121 LYS A N 1
ATOM 969 C CA . LYS A 1 121 ? 0.147 -11.233 -3.898 1.00 91.88 121 LYS A CA 1
ATOM 970 C C . LYS A 1 121 ? -1.273 -11.770 -3.680 1.00 91.88 121 LYS A C 1
ATOM 972 O O . LYS A 1 121 ? -1.468 -12.973 -3.531 1.00 91.88 121 LYS A O 1
ATOM 977 N N . ILE A 1 122 ? -2.301 -10.918 -3.726 1.00 94.25 122 ILE A N 1
ATOM 978 C CA . ILE A 1 122 ? -3.702 -11.356 -3.607 1.00 94.25 122 ILE A CA 1
ATOM 979 C C . ILE A 1 122 ? -4.110 -12.131 -4.865 1.00 94.25 122 ILE A C 1
ATOM 981 O O . ILE A 1 122 ? -4.206 -11.556 -5.945 1.00 94.25 122 ILE A O 1
ATOM 985 N N . LYS A 1 123 ? -4.399 -13.432 -4.770 1.00 89.69 123 LYS A N 1
ATOM 986 C CA . LYS A 1 123 ? -4.773 -14.260 -5.941 1.00 89.69 123 LYS A CA 1
ATOM 987 C C . LYS A 1 123 ? -6.286 -14.402 -6.134 1.00 89.69 123 LYS A C 1
ATOM 989 O O . LYS A 1 123 ? -6.741 -14.477 -7.280 1.00 89.69 123 LYS A O 1
ATOM 994 N N . SER A 1 124 ? -7.048 -14.403 -5.040 1.00 89.94 124 SER A N 1
ATOM 995 C CA . SER A 1 124 ? -8.510 -14.526 -5.055 1.00 89.94 124 SER A CA 1
ATOM 996 C C . SER A 1 124 ? -9.197 -13.184 -5.316 1.00 89.94 124 SER A C 1
ATOM 998 O O . SER A 1 124 ? -8.755 -12.152 -4.818 1.00 89.94 124 SER A O 1
ATOM 1000 N N . LYS A 1 125 ? -10.302 -13.210 -6.070 1.00 90.88 125 LYS A N 1
ATOM 1001 C CA . LYS A 1 125 ? -11.189 -12.050 -6.279 1.00 90.88 125 LYS A CA 1
ATOM 1002 C C . LYS A 1 125 ? -12.015 -11.703 -5.033 1.00 90.88 125 LYS A C 1
ATOM 1004 O O . LYS A 1 125 ? -12.506 -10.587 -4.921 1.00 90.88 125 LYS A O 1
ATOM 1009 N N . ASP A 1 126 ? -12.161 -12.659 -4.116 1.00 92.19 126 ASP A N 1
ATOM 1010 C CA . ASP A 1 126 ? -13.025 -12.541 -2.938 1.00 92.19 126 ASP A CA 1
ATOM 1011 C C . ASP A 1 126 ? -12.288 -11.947 -1.732 1.00 92.19 126 ASP A C 1
ATOM 1013 O O . ASP A 1 126 ? -12.872 -11.830 -0.663 1.00 92.19 126 ASP A O 1
ATOM 1017 N N . LYS A 1 127 ? -11.003 -11.595 -1.883 1.00 96.62 127 LYS A N 1
ATOM 1018 C CA . LYS A 1 127 ? -10.187 -10.959 -0.844 1.00 96.62 127 LYS A CA 1
ATOM 1019 C C . LYS A 1 127 ? -10.202 -9.435 -1.043 1.00 96.62 127 LYS A C 1
ATOM 1021 O O . LYS A 1 127 ? -9.535 -8.949 -1.959 1.00 96.62 127 LYS A O 1
ATOM 1026 N N . PRO A 1 128 ? -10.925 -8.669 -0.210 1.00 97.19 128 PRO A N 1
ATOM 1027 C CA . PRO A 1 128 ? -10.987 -7.219 -0.316 1.00 97.19 128 PRO A CA 1
ATOM 1028 C C . PRO A 1 128 ? -9.654 -6.554 0.023 1.00 97.19 128 PRO A C 1
ATOM 1030 O O . PRO A 1 128 ? -8.950 -6.978 0.944 1.00 97.19 128 PRO A O 1
ATOM 1033 N N . LEU A 1 129 ? -9.355 -5.466 -0.686 1.00 98.12 129 LEU A N 1
ATOM 1034 C CA . LEU A 1 129 ? -8.211 -4.597 -0.435 1.00 98.12 129 LEU A CA 1
ATOM 1035 C C . LEU A 1 129 ? -8.691 -3.148 -0.305 1.00 98.12 129 LEU A C 1
ATOM 1037 O O . LEU A 1 129 ? -9.351 -2.633 -1.207 1.00 98.12 129 LEU A O 1
ATOM 1041 N N . ILE A 1 130 ? -8.344 -2.495 0.803 1.00 98.25 130 ILE A N 1
ATOM 1042 C CA . ILE A 1 130 ? -8.702 -1.104 1.091 1.00 98.25 130 ILE A CA 1
ATOM 1043 C C . ILE A 1 130 ? -7.423 -0.284 1.255 1.00 98.25 130 ILE A C 1
ATOM 1045 O O . ILE A 1 130 ? -6.615 -0.543 2.144 1.00 98.25 130 ILE A O 1
ATOM 1049 N N . GLY A 1 131 ? -7.243 0.723 0.404 1.00 98.00 131 GLY A N 1
ATOM 1050 C CA . GLY A 1 131 ? -6.104 1.631 0.486 1.00 98.00 131 GLY A CA 1
ATOM 1051 C C . GLY A 1 131 ? -6.387 2.847 1.350 1.00 98.00 131 GLY A C 1
ATOM 1052 O O . GLY A 1 131 ? -7.373 3.535 1.123 1.00 98.00 131 GLY A O 1
ATOM 1053 N N . ILE A 1 132 ? -5.511 3.157 2.299 1.00 98.00 132 ILE A N 1
ATOM 1054 C CA . ILE A 1 132 ? -5.543 4.394 3.079 1.00 98.00 132 ILE A CA 1
ATOM 1055 C C . ILE A 1 132 ? -4.289 5.182 2.731 1.00 98.00 132 ILE A C 1
ATOM 1057 O O . ILE A 1 132 ? -3.163 4.733 2.975 1.00 98.00 132 ILE A O 1
ATOM 1061 N N . ASN A 1 133 ? -4.495 6.362 2.144 1.00 97.25 133 ASN A N 1
ATOM 1062 C CA . ASN A 1 133 ? -3.399 7.267 1.862 1.00 97.25 133 ASN A CA 1
ATOM 1063 C C . ASN A 1 133 ? -2.916 7.900 3.170 1.00 97.25 133 ASN A C 1
ATOM 1065 O O . ASN A 1 133 ? -3.568 8.782 3.716 1.00 97.25 133 ASN A O 1
ATOM 1069 N N . SER A 1 134 ? -1.791 7.419 3.680 1.00 96.06 134 SER A N 1
ATOM 1070 C CA . SER A 1 134 ? -1.234 7.831 4.972 1.00 96.06 134 SER A CA 1
ATOM 1071 C C . SER A 1 134 ? -0.648 9.247 4.986 1.00 96.06 134 SER A C 1
ATOM 1073 O O . SER A 1 134 ? -0.483 9.802 6.065 1.00 96.06 134 SER A O 1
ATOM 1075 N N . ASP A 1 135 ? -0.321 9.820 3.822 1.00 94.38 135 ASP A N 1
ATOM 1076 C CA . ASP A 1 135 ? 0.172 11.196 3.697 1.00 94.38 135 ASP A CA 1
ATOM 1077 C C . ASP A 1 135 ? -0.354 11.839 2.396 1.00 94.38 135 ASP A C 1
ATOM 1079 O O . ASP A 1 135 ? 0.324 11.824 1.356 1.00 94.38 135 ASP A O 1
ATOM 1083 N N . PRO A 1 136 ? -1.575 12.404 2.436 1.00 92.00 136 PRO A N 1
ATOM 1084 C CA . PRO A 1 136 ? -2.204 13.031 1.280 1.00 92.00 136 PRO A CA 1
ATOM 1085 C C . PRO A 1 136 ? -1.515 14.330 0.843 1.00 92.00 136 PRO A C 1
ATOM 1087 O O . PRO A 1 136 ? -1.799 14.824 -0.245 1.00 92.00 136 PRO A O 1
ATOM 1090 N N . THR A 1 137 ? -0.600 14.883 1.650 1.00 89.88 137 THR A N 1
ATOM 1091 C CA . THR A 1 137 ? 0.150 16.097 1.284 1.00 89.88 137 THR A CA 1
ATOM 1092 C C . THR A 1 137 ? 1.245 15.811 0.256 1.00 89.88 137 THR A C 1
ATOM 1094 O O . THR A 1 137 ? 1.580 16.677 -0.548 1.00 89.88 137 THR A O 1
ATOM 1097 N N . ARG A 1 138 ? 1.777 14.579 0.242 1.00 86.12 138 ARG A N 1
ATOM 1098 C CA . ARG A 1 138 ? 2.835 14.146 -0.687 1.00 86.12 138 ARG A CA 1
ATOM 1099 C C . ARG A 1 138 ? 2.333 13.385 -1.903 1.00 86.12 138 ARG A C 1
ATOM 1101 O O . ARG A 1 138 ? 3.049 13.291 -2.896 1.00 86.12 138 ARG A O 1
ATOM 1108 N N . SER A 1 139 ? 1.157 12.776 -1.819 1.00 85.62 139 SER A N 1
ATOM 1109 C CA . SER A 1 139 ? 0.615 11.961 -2.905 1.00 85.62 139 SER A CA 1
ATOM 1110 C C . SER A 1 139 ? -0.901 12.000 -2.896 1.00 85.62 139 SER A C 1
ATOM 1112 O O . SER A 1 139 ? -1.497 12.031 -1.827 1.00 85.62 139 SER A O 1
ATOM 1114 N N . LEU A 1 140 ? -1.533 11.959 -4.069 1.00 86.19 140 LEU A N 1
ATOM 1115 C CA . LEU A 1 140 ? -2.995 11.912 -4.163 1.00 86.19 140 LEU A CA 1
ATOM 1116 C C . LEU A 1 140 ? -3.543 10.547 -3.720 1.00 86.19 140 LEU A C 1
ATOM 1118 O O . LEU A 1 140 ? -4.513 10.488 -2.968 1.00 86.19 140 LEU A O 1
ATOM 1122 N N . GLY A 1 141 ? -2.883 9.459 -4.130 1.00 86.12 141 GLY A N 1
ATOM 1123 C CA . GLY A 1 141 ? -3.309 8.090 -3.836 1.00 86.12 141 GLY A CA 1
ATOM 1124 C C . GLY A 1 141 ? -4.541 7.693 -4.650 1.00 86.12 141 GLY A C 1
ATOM 1125 O O . GLY A 1 141 ? -5.635 7.591 -4.102 1.00 86.12 141 GLY A O 1
ATOM 1126 N N . HIS A 1 142 ? -4.380 7.478 -5.958 1.00 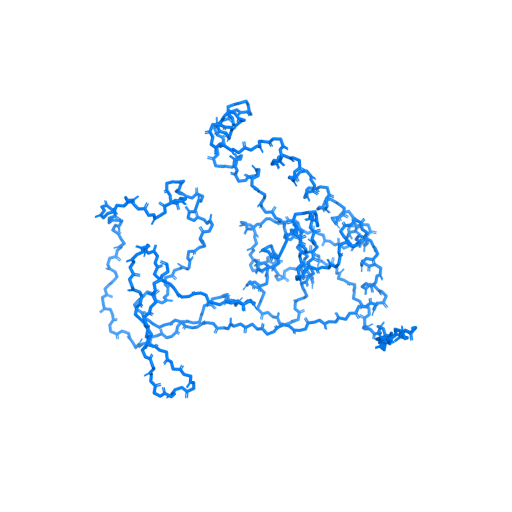92.38 142 HIS A N 1
ATOM 1127 C CA . HIS A 1 142 ? -5.490 7.202 -6.881 1.00 92.38 142 HIS A CA 1
ATOM 1128 C C . HIS A 1 142 ? -6.161 5.839 -6.653 1.00 92.38 142 HIS A C 1
ATOM 1130 O O . HIS A 1 142 ? -7.291 5.619 -7.096 1.00 92.38 142 HIS A O 1
ATOM 1136 N N . LEU A 1 143 ? -5.464 4.909 -5.998 1.00 95.19 143 LEU A N 1
ATOM 1137 C CA . LEU A 1 143 ? -5.994 3.598 -5.621 1.00 95.19 143 LEU A CA 1
ATOM 1138 C C . LEU A 1 143 ? -6.544 3.588 -4.190 1.00 95.19 143 LEU A C 1
ATOM 1140 O O . LEU A 1 143 ? -7.301 2.684 -3.830 1.00 95.19 143 LEU A O 1
ATOM 1144 N N . CYS A 1 144 ? -6.173 4.582 -3.386 1.00 96.62 144 CYS A N 1
ATOM 1145 C CA . CYS A 1 144 ? -6.599 4.719 -2.005 1.00 96.62 144 CYS A CA 1
ATOM 1146 C C . CYS A 1 144 ? -7.976 5.387 -1.883 1.00 96.62 144 CYS A C 1
ATOM 1148 O O . CYS A 1 144 ? -8.507 5.997 -2.811 1.00 96.62 144 CYS A O 1
ATOM 1150 N N . LEU A 1 145 ? -8.560 5.268 -0.693 1.00 96.44 145 LEU A N 1
ATOM 1151 C CA . LEU A 1 145 ? -9.731 6.030 -0.293 1.00 96.44 145 LEU A CA 1
ATOM 1152 C C . LEU A 1 145 ? -9.446 7.541 -0.376 1.00 96.44 145 LEU A C 1
ATOM 1154 O O . LEU A 1 145 ? -8.303 7.958 -0.167 1.00 96.44 145 LEU A O 1
ATOM 1158 N N . PRO A 1 146 ? -10.483 8.368 -0.616 1.00 95.12 146 PRO A N 1
ATOM 1159 C CA . PRO A 1 146 ? -10.362 9.821 -0.570 1.00 95.12 146 PRO A CA 1
ATOM 1160 C C . PRO A 1 146 ? -9.671 10.314 0.706 1.00 95.12 146 PRO A C 1
ATOM 1162 O O . PRO A 1 146 ? -9.922 9.779 1.788 1.00 95.12 146 PRO A O 1
ATOM 1165 N N . SER A 1 147 ? -8.872 11.379 0.588 1.00 94.62 147 SER A N 1
ATOM 1166 C CA . SER A 1 147 ? -8.062 11.946 1.682 1.00 94.62 147 SER A CA 1
ATOM 1167 C C . SER A 1 147 ? -8.859 12.292 2.943 1.00 94.62 147 SER A C 1
ATOM 1169 O O . SER A 1 147 ? -8.317 12.246 4.042 1.00 94.62 147 SER A O 1
ATOM 1171 N N . PHE A 1 148 ? -10.163 12.557 2.815 1.00 94.56 148 PHE A N 1
ATOM 1172 C CA . PHE A 1 148 ? -11.074 12.714 3.951 1.00 94.56 148 PHE A CA 1
ATOM 1173 C C . PHE A 1 148 ? -10.988 11.547 4.955 1.00 94.56 148 PHE A C 1
ATOM 1175 O O . PHE A 1 148 ? -11.010 11.767 6.166 1.00 94.56 148 PHE A O 1
ATOM 1182 N N . TYR A 1 149 ? -10.845 10.310 4.468 1.00 96.31 149 TYR A N 1
ATOM 1183 C CA . TYR A 1 149 ? -10.779 9.107 5.302 1.00 96.31 149 TYR A CA 1
ATOM 1184 C C . TYR A 1 149 ? -9.393 8.844 5.901 1.00 96.31 149 TYR A C 1
ATOM 1186 O O . TYR A 1 149 ? -9.268 7.961 6.746 1.00 96.31 149 TYR A O 1
ATOM 1194 N N . THR A 1 150 ? -8.360 9.594 5.506 1.00 95.38 150 THR A N 1
ATOM 1195 C CA . THR A 1 150 ? -7.029 9.505 6.124 1.00 95.38 150 THR A CA 1
ATOM 1196 C C . THR A 1 150 ? -7.086 9.890 7.600 1.00 95.38 150 THR A C 1
ATOM 1198 O O . THR A 1 150 ? -6.483 9.222 8.436 1.00 95.38 150 THR A O 1
ATOM 1201 N N . GLU A 1 151 ? -7.827 10.950 7.923 1.00 94.31 151 GLU A N 1
ATOM 1202 C CA . GLU A 1 151 ? -7.998 11.441 9.296 1.00 94.31 151 GLU A CA 1
ATOM 1203 C C . GLU A 1 151 ? -9.323 10.977 9.919 1.00 94.31 151 GLU A C 1
ATOM 1205 O O . GLU A 1 151 ? -9.442 10.909 11.138 1.00 94.31 151 GLU A O 1
ATOM 1210 N N . ASN A 1 152 ? -10.301 10.590 9.089 1.00 96.19 152 ASN A N 1
ATOM 1211 C CA . ASN A 1 152 ? -11.629 10.138 9.514 1.00 96.19 152 ASN A CA 1
ATOM 1212 C C . ASN A 1 152 ? -11.872 8.662 9.178 1.00 96.19 152 ASN A C 1
ATOM 1214 O O . ASN A 1 152 ? -12.945 8.280 8.707 1.00 96.19 152 ASN A O 1
ATOM 1218 N N . PHE A 1 153 ? -10.879 7.807 9.412 1.00 97.75 153 PHE A N 1
ATOM 1219 C CA . PHE A 1 153 ? -11.022 6.373 9.165 1.00 97.75 153 PHE A CA 1
ATOM 1220 C C . PHE A 1 153 ? -12.199 5.701 9.917 1.00 97.75 153 PHE A C 1
ATOM 1222 O O . PHE A 1 153 ? -12.836 4.831 9.319 1.00 97.75 153 PHE A O 1
ATOM 1229 N N . PRO A 1 154 ? -12.592 6.118 11.143 1.00 97.94 154 PRO A N 1
ATOM 1230 C CA . PRO A 1 154 ? -13.813 5.615 11.784 1.00 97.94 154 PRO A CA 1
ATOM 1231 C C . PRO A 1 154 ? -15.072 5.741 10.920 1.00 97.94 154 PRO A C 1
ATOM 1233 O O . PRO A 1 154 ? -15.892 4.826 10.881 1.00 97.94 154 PRO A O 1
ATOM 1236 N N . GLU A 1 155 ? -15.198 6.826 10.154 1.00 97.69 155 GLU A N 1
ATOM 1237 C CA . GLU A 1 155 ? -16.327 7.016 9.241 1.00 97.69 155 GLU A CA 1
ATOM 1238 C C . GLU A 1 155 ? -16.288 6.020 8.073 1.00 97.69 155 GLU A C 1
ATOM 1240 O O . GLU A 1 155 ? -17.330 5.515 7.655 1.00 97.69 155 GLU A O 1
ATOM 1245 N N . ALA A 1 156 ? -15.098 5.659 7.578 1.00 97.06 156 ALA A N 1
ATOM 1246 C CA . ALA A 1 156 ? -14.971 4.595 6.582 1.00 97.06 156 ALA A CA 1
ATOM 1247 C C . ALA A 1 156 ? -15.481 3.255 7.139 1.00 97.06 156 ALA A C 1
ATOM 1249 O O . ALA A 1 156 ? -16.235 2.557 6.463 1.00 97.06 156 ALA A O 1
ATOM 1250 N N . VAL A 1 157 ? -15.126 2.917 8.384 1.00 97.56 157 VAL A N 1
ATOM 1251 C CA . VAL A 1 157 ? -15.584 1.684 9.047 1.00 97.56 157 VAL A CA 1
ATOM 1252 C C . VAL A 1 157 ? -17.099 1.691 9.259 1.00 97.56 157 VAL A C 1
ATOM 1254 O O . VAL A 1 157 ? -17.758 0.702 8.940 1.00 97.56 157 VAL A O 1
ATOM 1257 N N . ASN A 1 158 ? -17.677 2.808 9.708 1.00 97.25 158 ASN A N 1
ATOM 1258 C CA . ASN A 1 158 ? -19.130 2.946 9.853 1.00 97.25 158 ASN A CA 1
ATOM 1259 C C . ASN A 1 158 ? -19.857 2.740 8.521 1.00 97.25 158 ASN A C 1
ATOM 1261 O O . ASN A 1 158 ? -20.863 2.033 8.461 1.00 97.25 158 ASN A O 1
ATOM 1265 N N . ARG A 1 159 ? -19.319 3.293 7.430 1.00 96.94 159 ARG A N 1
ATOM 1266 C CA . ARG A 1 159 ? -19.874 3.103 6.085 1.00 96.94 159 ARG A CA 1
ATOM 1267 C C . ARG A 1 159 ? -19.788 1.659 5.611 1.00 96.94 159 ARG A C 1
ATOM 1269 O O . ARG A 1 159 ? -20.758 1.173 5.035 1.00 96.94 159 ARG A O 1
ATOM 1276 N N . LEU A 1 160 ? -18.685 0.960 5.882 1.00 96.19 160 LEU A N 1
ATOM 1277 C CA . LEU A 1 160 ? -18.564 -0.474 5.590 1.00 96.19 160 LEU A CA 1
ATOM 1278 C C . LEU A 1 160 ? -19.624 -1.285 6.350 1.00 96.19 160 LEU A C 1
ATOM 1280 O O . LEU A 1 160 ? -20.343 -2.077 5.739 1.00 96.19 160 LEU A O 1
ATOM 1284 N N . LYS A 1 161 ? -19.790 -1.019 7.653 1.00 95.94 161 LYS A N 1
ATOM 1285 C CA . LYS A 1 161 ? -20.809 -1.660 8.501 1.00 95.94 161 LYS A CA 1
ATOM 1286 C C . LYS A 1 161 ? -22.238 -1.356 8.043 1.00 95.94 161 LYS A C 1
ATOM 1288 O O . LYS A 1 161 ? -23.101 -2.217 8.148 1.00 95.94 161 LYS A O 1
ATOM 1293 N N . ALA A 1 162 ? -22.486 -0.161 7.514 1.00 96.00 162 ALA A N 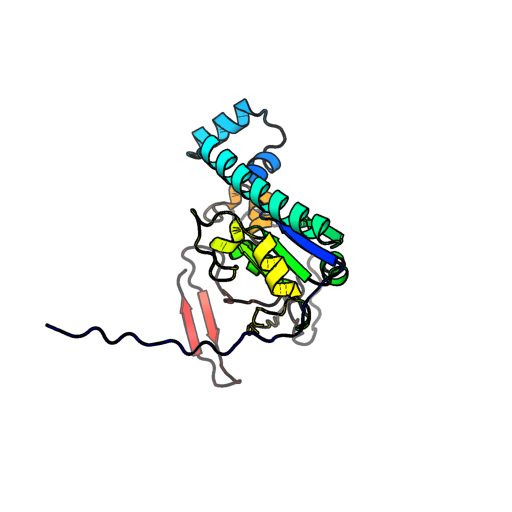1
ATOM 1294 C CA . ALA A 1 162 ? -23.798 0.244 7.017 1.00 96.00 162 ALA A CA 1
ATOM 1295 C C . ALA A 1 162 ? -24.108 -0.239 5.587 1.00 96.00 162 ALA A C 1
ATOM 1297 O O . ALA A 1 162 ? -25.253 -0.133 5.163 1.00 96.00 162 ALA A O 1
ATOM 1298 N N . GLY A 1 163 ? -23.123 -0.747 4.833 1.00 95.75 163 GLY A N 1
ATOM 1299 C CA . GLY A 1 163 ? -23.305 -1.051 3.404 1.00 95.75 163 GLY A CA 1
ATOM 1300 C C . GLY A 1 163 ? -23.197 0.174 2.481 1.00 95.75 163 GLY A C 1
ATOM 1301 O O . GLY A 1 163 ? -23.484 0.091 1.288 1.00 95.75 163 GLY A O 1
ATOM 1302 N N . ASN A 1 164 ? -22.734 1.311 3.007 1.00 95.94 164 ASN A N 1
ATOM 1303 C CA . ASN A 1 164 ? -22.651 2.600 2.314 1.00 95.94 164 ASN A CA 1
ATOM 1304 C C . ASN A 1 164 ? -21.343 2.748 1.520 1.00 95.94 164 ASN A C 1
ATOM 1306 O O . ASN A 1 164 ? -20.585 3.708 1.689 1.00 95.94 164 ASN A O 1
ATOM 1310 N N . PHE A 1 165 ? -21.057 1.783 0.656 1.00 95.06 165 PHE A N 1
ATOM 1311 C CA . PHE A 1 165 ? -19.865 1.758 -0.187 1.00 95.06 165 PHE A CA 1
ATOM 1312 C C . PHE A 1 165 ? -20.186 1.099 -1.536 1.00 95.06 165 PHE A C 1
ATOM 1314 O O . PHE A 1 165 ? -21.338 0.785 -1.815 1.00 95.06 165 PHE A O 1
ATOM 1321 N N . ARG A 1 166 ? -19.188 0.949 -2.411 1.00 94.88 166 ARG A N 1
ATOM 1322 C CA . ARG A 1 166 ? -19.307 0.208 -3.676 1.00 94.88 166 ARG A CA 1
ATOM 1323 C C . ARG A 1 166 ? -18.060 -0.629 -3.905 1.00 94.88 166 ARG A C 1
ATOM 1325 O O . ARG A 1 166 ? -16.945 -0.147 -3.698 1.00 94.88 166 ARG A O 1
ATOM 1332 N N . TRP A 1 167 ? -18.243 -1.855 -4.381 1.00 94.19 167 TRP A N 1
ATOM 1333 C CA . TRP A 1 167 ? -17.130 -2.695 -4.811 1.00 94.19 167 TRP A CA 1
ATOM 1334 C C . TRP A 1 167 ? -16.586 -2.229 -6.161 1.00 94.19 167 TRP A C 1
ATOM 1336 O O . TRP A 1 167 ? -17.341 -2.003 -7.102 1.00 94.19 167 TRP A O 1
ATOM 1346 N N . THR A 1 168 ? -15.262 -2.136 -6.280 1.00 94.19 168 THR A N 1
ATOM 1347 C CA . THR A 1 168 ? -14.591 -1.894 -7.564 1.00 94.19 168 THR A CA 1
ATOM 1348 C C . THR A 1 168 ? -13.758 -3.113 -7.928 1.00 94.19 168 THR A C 1
ATOM 1350 O O . THR A 1 168 ? -12.792 -3.434 -7.241 1.00 94.19 168 THR A O 1
ATOM 1353 N N . GLN A 1 169 ? -14.122 -3.786 -9.018 1.00 93.94 169 GLN A N 1
ATOM 1354 C CA . GLN A 1 169 ? -13.353 -4.904 -9.559 1.00 93.94 169 GLN A CA 1
ATOM 1355 C C . GLN A 1 169 ? -12.324 -4.372 -10.557 1.00 93.94 169 GLN A C 1
ATOM 1357 O O . GLN A 1 169 ? -12.684 -3.697 -11.521 1.00 93.94 169 GLN A O 1
ATOM 1362 N N . ARG A 1 170 ? -11.040 -4.662 -10.327 1.00 93.38 170 ARG A N 1
ATOM 1363 C CA . ARG A 1 170 ? -9.944 -4.220 -11.200 1.00 93.38 170 ARG A CA 1
ATOM 1364 C C . ARG A 1 170 ? -9.355 -5.405 -11.957 1.00 93.38 170 ARG A C 1
ATOM 1366 O O . ARG A 1 170 ? -9.022 -6.427 -11.359 1.00 93.38 170 ARG A O 1
ATOM 1373 N N . GLN A 1 171 ? -9.230 -5.252 -13.273 1.00 94.19 171 GLN A N 1
ATOM 1374 C CA . GLN A 1 171 ? -8.545 -6.224 -14.122 1.00 94.19 171 GLN A CA 1
ATOM 1375 C C . GLN A 1 171 ? -7.053 -6.244 -13.793 1.00 94.19 171 GLN A C 1
ATOM 1377 O O . GLN A 1 171 ? -6.486 -5.223 -13.411 1.00 94.19 171 GLN A O 1
ATOM 1382 N N . ARG A 1 172 ? -6.427 -7.414 -13.923 1.00 95.38 172 ARG A N 1
ATOM 1383 C CA . ARG A 1 172 ? -4.997 -7.599 -13.659 1.00 95.38 172 ARG A CA 1
ATOM 1384 C C . ARG A 1 172 ? -4.349 -8.435 -14.741 1.00 95.38 172 ARG A C 1
ATOM 1386 O O . ARG A 1 172 ? -4.972 -9.345 -15.286 1.00 95.38 172 ARG A O 1
ATOM 1393 N N . ILE A 1 173 ? -3.078 -8.157 -14.989 1.00 94.88 173 ILE A N 1
ATOM 1394 C CA . ILE A 1 173 ? -2.272 -8.839 -15.991 1.00 94.88 173 ILE A CA 1
ATOM 1395 C C . ILE A 1 173 ? -1.608 -10.050 -15.338 1.00 94.88 173 ILE A C 1
ATOM 1397 O O . ILE A 1 173 ? -0.918 -9.947 -14.320 1.00 94.88 173 ILE A O 1
ATOM 1401 N N . LYS A 1 174 ? -1.849 -11.214 -15.935 1.00 93.44 174 LYS A N 1
ATOM 1402 C CA . LYS A 1 174 ? -1.231 -12.487 -15.576 1.00 93.44 174 LYS A CA 1
ATOM 1403 C C . LYS A 1 174 ? -0.082 -12.752 -16.539 1.00 93.44 174 LYS A C 1
ATOM 1405 O O . LYS A 1 174 ? -0.272 -12.633 -17.746 1.00 93.44 174 LYS A O 1
ATOM 1410 N N . ILE A 1 175 ? 1.085 -13.103 -16.012 1.00 92.06 175 ILE A N 1
ATOM 1411 C CA . ILE A 1 175 ? 2.320 -13.208 -16.794 1.00 92.06 175 ILE A CA 1
ATOM 1412 C C . ILE A 1 175 ? 2.792 -14.658 -16.786 1.00 92.06 175 ILE A C 1
ATOM 1414 O O . ILE A 1 175 ? 2.774 -15.324 -15.749 1.00 92.06 175 ILE A O 1
ATOM 1418 N N . SER A 1 176 ? 3.228 -15.148 -17.942 1.00 92.75 176 SER A N 1
ATOM 1419 C CA . SER A 1 176 ? 3.883 -16.447 -18.066 1.00 92.75 176 SER A CA 1
ATOM 1420 C C . SER A 1 176 ? 5.199 -16.288 -18.815 1.00 92.75 176 SER A C 1
ATOM 1422 O O . SER A 1 176 ? 5.241 -15.644 -19.860 1.00 92.75 176 SER A O 1
ATOM 1424 N N . LEU A 1 177 ? 6.269 -16.864 -18.272 1.00 92.06 177 LEU A N 1
ATOM 1425 C CA . LEU A 1 177 ? 7.607 -16.846 -18.850 1.00 92.06 177 LEU A CA 1
ATOM 1426 C C . LEU A 1 177 ? 7.932 -18.203 -19.469 1.00 92.06 177 LEU A C 1
ATOM 1428 O O . LEU A 1 177 ? 7.501 -19.245 -18.985 1.00 92.06 177 LEU A O 1
ATOM 1432 N N . SER A 1 178 ? 8.725 -18.204 -20.535 1.00 91.25 178 SER A N 1
ATOM 1433 C CA . SER A 1 178 ? 9.270 -19.428 -21.124 1.00 91.25 178 SER A CA 1
ATOM 1434 C C . SER A 1 178 ? 10.731 -19.203 -21.489 1.00 91.25 178 SER A C 1
ATOM 1436 O O . SER A 1 178 ? 11.034 -18.261 -22.219 1.00 91.25 178 SER A O 1
ATOM 1438 N N . GLY A 1 179 ? 11.628 -20.062 -21.011 1.00 88.12 179 GLY A N 1
ATOM 1439 C CA . GLY A 1 179 ? 13.068 -19.926 -21.226 1.00 88.12 179 GLY A CA 1
ATOM 1440 C C . GLY A 1 179 ? 13.876 -20.715 -20.199 1.00 88.12 179 GLY A C 1
ATOM 1441 O O . GLY A 1 179 ? 13.300 -21.316 -19.295 1.00 88.12 179 GLY A O 1
ATOM 1442 N N . GLU A 1 180 ? 15.202 -20.705 -20.347 1.00 85.06 180 GLU A N 1
ATOM 1443 C CA . GLU A 1 180 ? 16.141 -21.402 -19.449 1.00 85.06 180 GLU A CA 1
ATOM 1444 C C . GLU A 1 180 ? 15.979 -20.939 -17.992 1.00 85.06 180 GLU A C 1
ATOM 1446 O O . GLU A 1 180 ? 15.878 -21.766 -17.092 1.00 85.06 180 GLU A O 1
ATOM 1451 N N . ASN A 1 181 ? 15.799 -19.630 -17.800 1.00 83.31 181 ASN A N 1
ATOM 1452 C CA . ASN A 1 181 ? 15.713 -18.976 -16.491 1.00 83.31 181 ASN A CA 1
ATOM 1453 C C . ASN A 1 181 ? 14.264 -18.692 -16.054 1.00 83.31 181 ASN A C 1
ATOM 1455 O O . ASN A 1 181 ? 14.021 -17.887 -15.162 1.00 83.31 181 ASN A O 1
ATOM 1459 N N . ALA A 1 182 ? 13.261 -19.302 -16.698 1.00 85.00 182 ALA A N 1
ATOM 1460 C CA . ALA A 1 182 ? 11.855 -18.990 -16.414 1.00 85.00 182 ALA A CA 1
ATOM 1461 C C . ALA A 1 182 ? 11.407 -19.394 -14.997 1.00 85.00 182 ALA A C 1
ATOM 1463 O O . ALA A 1 182 ? 10.391 -18.893 -14.530 1.00 85.00 182 ALA A O 1
ATOM 1464 N N . PHE A 1 183 ? 12.142 -20.298 -14.345 1.00 85.94 183 PHE A N 1
ATOM 1465 C CA . PHE A 1 183 ? 11.871 -20.799 -12.993 1.00 85.94 183 PHE A CA 1
ATOM 1466 C C . PHE A 1 183 ? 12.773 -20.174 -11.928 1.00 85.94 183 PHE A C 1
ATOM 1468 O O . PHE A 1 183 ? 12.662 -20.541 -10.756 1.00 85.94 183 PHE A O 1
ATOM 1475 N N . ASP A 1 184 ? 13.670 -19.267 -12.319 1.00 85.81 184 ASP A N 1
ATOM 1476 C CA . ASP A 1 184 ? 14.515 -18.574 -11.358 1.00 85.81 184 ASP A CA 1
ATOM 1477 C C . ASP A 1 184 ? 13.628 -17.728 -10.432 1.00 85.81 184 ASP A C 1
ATOM 1479 O O . ASP A 1 184 ? 12.638 -17.137 -10.885 1.00 85.81 184 ASP A O 1
ATOM 1483 N N . PRO A 1 185 ? 13.935 -17.680 -9.124 1.00 81.06 185 PRO A N 1
ATOM 1484 C CA . PRO A 1 185 ? 13.147 -16.894 -8.192 1.00 81.06 185 PRO A CA 1
ATOM 1485 C C . PRO A 1 185 ? 13.181 -15.417 -8.611 1.00 81.06 185 PRO A C 1
ATOM 1487 O O . PRO A 1 185 ? 14.258 -14.888 -8.903 1.00 81.06 185 PRO A O 1
ATOM 1490 N N . PRO A 1 186 ? 12.023 -14.733 -8.643 1.00 81.44 186 PRO A N 1
ATOM 1491 C CA . PRO A 1 186 ? 11.984 -13.327 -9.002 1.00 81.44 186 PRO A CA 1
ATOM 1492 C C . PRO A 1 186 ? 12.770 -12.507 -7.980 1.00 81.44 186 PRO A C 1
ATOM 1494 O O . PRO A 1 186 ? 12.710 -12.768 -6.778 1.00 81.44 186 PRO A O 1
ATOM 1497 N N . ILE A 1 187 ? 13.479 -11.492 -8.467 1.00 79.88 187 ILE A N 1
ATOM 1498 C CA . ILE A 1 187 ? 14.202 -10.551 -7.617 1.00 79.88 187 ILE A CA 1
ATOM 1499 C C . ILE A 1 187 ? 13.343 -9.298 -7.448 1.00 79.88 187 ILE A C 1
ATOM 1501 O O . ILE A 1 187 ? 12.993 -8.639 -8.428 1.00 79.88 187 ILE A O 1
ATOM 1505 N N . GLU A 1 188 ? 13.001 -8.952 -6.207 1.00 77.06 188 GLU A N 1
ATOM 1506 C CA . GLU A 1 188 ? 12.332 -7.686 -5.909 1.00 77.06 188 GLU A CA 1
ATOM 1507 C C . GLU A 1 188 ? 13.363 -6.545 -6.009 1.00 77.06 188 GLU A C 1
ATOM 1509 O O . GLU A 1 188 ? 14.345 -6.509 -5.269 1.00 77.06 188 GLU A O 1
ATOM 1514 N N . LEU A 1 189 ? 13.161 -5.590 -6.927 1.00 72.31 189 LEU A N 1
ATOM 1515 C CA . LEU A 1 189 ? 14.134 -4.513 -7.204 1.00 72.31 189 LEU A CA 1
ATOM 1516 C C . LEU A 1 189 ? 14.513 -3.695 -5.957 1.00 72.31 189 LEU A C 1
ATOM 1518 O O . LEU A 1 189 ? 15.631 -3.201 -5.833 1.00 72.31 189 LEU A O 1
ATOM 1522 N N . HIS A 1 190 ? 13.600 -3.558 -4.997 1.00 65.31 190 HIS A N 1
ATOM 1523 C CA . HIS A 1 190 ? 13.899 -2.852 -3.755 1.00 65.31 190 HIS A CA 1
ATOM 1524 C C . HIS A 1 190 ? 14.783 -3.642 -2.783 1.00 65.31 190 HIS A C 1
ATOM 1526 O O . HIS A 1 190 ? 15.367 -3.037 -1.885 1.00 65.31 190 HIS A O 1
ATOM 1532 N N . ASP A 1 191 ? 14.861 -4.967 -2.926 1.00 61.44 191 ASP A N 1
ATOM 1533 C CA . ASP A 1 191 ? 15.769 -5.804 -2.143 1.00 61.44 191 ASP A CA 1
ATOM 1534 C C . ASP A 1 191 ? 17.189 -5.702 -2.695 1.00 61.44 191 ASP A C 1
ATOM 1536 O O . ASP A 1 191 ? 18.136 -5.663 -1.914 1.00 61.44 191 ASP A O 1
ATOM 1540 N N . GLN A 1 192 ? 17.347 -5.515 -4.011 1.00 57.03 192 GLN A N 1
ATOM 1541 C CA . GLN A 1 192 ? 18.652 -5.205 -4.607 1.00 57.03 192 GLN A CA 1
ATOM 1542 C C . GLN A 1 192 ? 19.231 -3.896 -4.058 1.00 57.03 192 GLN A C 1
ATOM 1544 O O . GLN A 1 192 ? 20.405 -3.853 -3.708 1.00 57.03 192 GLN A O 1
ATOM 1549 N N . GLN A 1 193 ? 18.402 -2.859 -3.890 1.00 52.97 193 GLN A N 1
ATOM 1550 C CA . GLN A 1 193 ? 18.835 -1.587 -3.292 1.00 52.97 193 GLN A CA 1
ATOM 1551 C C . GLN A 1 193 ? 19.227 -1.700 -1.809 1.00 52.97 193 GLN A C 1
ATOM 1553 O O . GLN A 1 193 ? 19.957 -0.847 -1.309 1.00 52.97 193 GLN A O 1
ATOM 1558 N N . LEU A 1 194 ? 18.706 -2.701 -1.090 1.00 49.28 194 LEU A N 1
ATOM 1559 C CA . LEU A 1 194 ? 19.043 -2.966 0.312 1.00 49.28 194 LEU A CA 1
ATOM 1560 C C . LEU A 1 194 ? 20.302 -3.819 0.458 1.00 49.28 194 LEU A C 1
ATOM 1562 O O . LEU A 1 194 ? 21.058 -3.621 1.401 1.00 49.28 194 LEU A O 1
ATOM 1566 N N . GLN A 1 195 ? 20.486 -4.792 -0.434 1.00 44.34 195 GLN A N 1
ATOM 1567 C CA . GLN A 1 195 ? 21.618 -5.713 -0.384 1.00 44.34 195 GLN A CA 1
ATOM 1568 C C . GLN A 1 195 ? 22.905 -5.084 -0.923 1.00 44.34 195 GLN A C 1
ATOM 1570 O O . GLN A 1 195 ? 23.984 -5.521 -0.537 1.00 44.34 195 GLN A O 1
ATOM 1575 N N . TYR A 1 196 ? 22.791 -4.056 -1.770 1.00 46.69 196 TYR A N 1
ATOM 1576 C CA . TYR A 1 196 ? 23.923 -3.445 -2.459 1.00 46.69 196 TYR A CA 1
ATOM 1577 C C . TYR A 1 196 ? 23.685 -1.937 -2.678 1.00 46.69 196 TYR A C 1
ATOM 1579 O O . TYR A 1 196 ? 23.083 -1.530 -3.678 1.00 46.69 196 TYR A O 1
ATOM 1587 N N . PRO A 1 197 ? 24.118 -1.075 -1.741 1.00 45.62 197 PRO A N 1
ATOM 1588 C CA . PRO A 1 197 ? 24.018 0.383 -1.858 1.00 45.62 197 PRO A CA 1
ATOM 1589 C C . PRO A 1 197 ? 24.667 0.954 -3.131 1.00 45.62 197 PRO A C 1
ATOM 1591 O O . PRO A 1 197 ? 24.183 1.949 -3.677 1.00 45.62 197 PRO A O 1
ATOM 1594 N N . GLU A 1 198 ? 25.719 0.302 -3.629 1.00 44.53 198 GLU A N 1
ATOM 1595 C CA . GLU A 1 198 ? 26.401 0.572 -4.899 1.00 44.53 198 GLU A CA 1
ATOM 1596 C C . GLU A 1 198 ? 25.487 0.398 -6.125 1.00 44.53 198 GLU A C 1
ATOM 1598 O O . GLU A 1 198 ? 25.683 1.058 -7.139 1.00 44.53 198 GLU A O 1
ATOM 1603 N N . TYR A 1 199 ? 24.413 -0.390 -6.016 1.00 43.25 199 TYR A N 1
ATOM 1604 C CA . TYR A 1 199 ? 23.425 -0.595 -7.081 1.00 43.25 199 TYR A CA 1
ATOM 1605 C C . TYR A 1 199 ? 22.278 0.419 -7.059 1.00 43.25 199 TYR A C 1
ATOM 1607 O O . TYR A 1 199 ? 21.327 0.305 -7.834 1.00 43.25 199 TYR A O 1
ATOM 1615 N N . ARG A 1 200 ? 22.367 1.472 -6.228 1.00 44.78 200 ARG A N 1
ATOM 1616 C CA . ARG A 1 200 ? 21.529 2.670 -6.409 1.00 44.78 200 ARG A CA 1
ATOM 1617 C C . ARG A 1 200 ? 21.787 3.325 -7.778 1.00 44.78 200 ARG A C 1
ATOM 1619 O O . ARG A 1 200 ? 20.908 4.016 -8.285 1.00 44.78 200 ARG A O 1
ATOM 1626 N N . PHE A 1 201 ? 22.948 3.029 -8.366 1.00 40.16 201 PHE A N 1
ATOM 1627 C CA . PHE A 1 201 ? 23.333 3.286 -9.746 1.00 40.16 201 PHE A CA 1
ATOM 1628 C C . PHE A 1 201 ? 23.896 1.986 -10.345 1.00 40.16 201 PHE A C 1
ATOM 1630 O O . PHE A 1 201 ? 25.106 1.800 -10.378 1.00 40.16 201 PHE A O 1
ATOM 1637 N N . LEU A 1 202 ? 23.051 1.074 -10.840 1.00 37.78 202 LEU A N 1
ATOM 1638 C CA . LEU A 1 202 ? 23.521 -0.044 -11.680 1.00 37.78 202 LEU A CA 1
ATOM 1639 C C . LEU A 1 202 ? 23.905 0.420 -13.100 1.00 37.78 202 LEU A C 1
ATOM 1641 O O . LEU A 1 202 ? 23.676 -0.287 -14.072 1.00 37.78 202 LEU A O 1
ATOM 1645 N N . ASP A 1 203 ? 24.502 1.605 -13.202 1.00 41.16 203 ASP A N 1
ATOM 1646 C CA . ASP A 1 203 ? 25.252 2.058 -14.357 1.00 41.16 203 ASP A CA 1
ATOM 1647 C C . ASP A 1 203 ? 26.666 2.361 -13.880 1.00 41.16 203 ASP A C 1
ATOM 1649 O O . ASP A 1 203 ? 26.888 3.319 -13.143 1.00 41.16 203 ASP A O 1
ATOM 1653 N N . CYS A 1 204 ? 27.609 1.569 -14.385 1.00 36.94 204 CYS A N 1
ATOM 1654 C CA . CYS A 1 204 ? 29.053 1.603 -14.141 1.00 36.94 204 CYS A CA 1
ATOM 1655 C C . CYS A 1 204 ? 29.517 0.730 -12.959 1.00 36.94 204 CYS A C 1
ATOM 1657 O O . CYS A 1 204 ? 29.235 1.036 -11.810 1.00 36.94 204 CYS A O 1
ATOM 1659 N N . ILE A 1 205 ? 30.362 -0.270 -13.276 1.00 34.75 205 ILE A N 1
ATOM 1660 C CA . ILE A 1 205 ? 31.036 -1.252 -12.390 1.00 34.75 205 ILE A CA 1
ATOM 1661 C C . ILE A 1 205 ? 30.130 -2.489 -12.150 1.00 34.75 205 ILE A C 1
ATOM 1663 O O . ILE A 1 205 ? 29.156 -2.421 -11.424 1.00 34.75 205 ILE A O 1
ATOM 1667 N N . GLU A 1 206 ? 30.311 -3.676 -12.741 1.00 40.91 206 GLU A N 1
ATOM 1668 C CA . GLU A 1 206 ? 31.521 -4.304 -13.263 1.00 40.91 206 GLU A CA 1
ATOM 1669 C C . GLU A 1 206 ? 31.197 -5.551 -14.107 1.00 40.91 206 GLU A C 1
ATOM 1671 O O . GLU A 1 206 ? 30.416 -6.421 -13.719 1.00 40.91 206 GLU A O 1
ATOM 1676 N N . GLY A 1 207 ? 31.941 -5.725 -15.199 1.00 41.22 207 GLY A N 1
ATOM 1677 C CA . GLY A 1 207 ? 32.102 -6.996 -15.906 1.00 41.22 207 GLY A CA 1
ATOM 1678 C C . GLY A 1 207 ? 32.901 -8.057 -15.133 1.00 41.22 207 GLY A C 1
ATOM 1679 O O . GLY A 1 207 ? 33.523 -8.905 -15.769 1.00 41.22 207 GLY A O 1
ATOM 1680 N N . HIS A 1 208 ? 32.919 -8.045 -13.793 1.00 38.56 208 HIS A N 1
ATOM 1681 C CA . HIS A 1 208 ? 33.830 -8.880 -13.001 1.00 38.56 208 HIS A CA 1
ATOM 1682 C C . HIS A 1 208 ? 33.275 -9.454 -11.688 1.00 38.56 208 HIS A C 1
ATOM 1684 O O . HIS A 1 208 ? 34.056 -9.824 -10.829 1.00 38.56 208 HIS A O 1
ATOM 1690 N N . HIS A 1 209 ? 31.973 -9.722 -11.560 1.00 36.19 209 HIS A N 1
ATOM 1691 C CA . HIS A 1 209 ? 31.496 -10.655 -10.526 1.00 36.19 209 HIS A CA 1
ATOM 1692 C C . HIS A 1 209 ? 30.641 -11.770 -11.131 1.00 36.19 209 HIS A C 1
ATOM 1694 O O . HIS A 1 209 ? 29.420 -11.809 -11.034 1.00 36.19 209 HIS A O 1
ATOM 1700 N N . LYS A 1 210 ? 31.329 -12.747 -11.742 1.00 36.06 210 LYS A N 1
ATOM 1701 C CA . LYS A 1 210 ? 30.798 -14.107 -11.898 1.00 36.06 210 LYS A CA 1
ATOM 1702 C C . LYS A 1 210 ? 30.636 -14.711 -10.501 1.00 36.06 210 LYS A C 1
ATOM 1704 O O . LYS A 1 210 ? 31.496 -15.470 -10.052 1.00 36.06 210 LYS A O 1
ATOM 1709 N N . THR A 1 211 ? 29.533 -14.427 -9.817 1.00 32.62 211 THR A N 1
ATOM 1710 C CA . THR A 1 211 ? 29.006 -15.393 -8.855 1.00 32.62 211 THR A CA 1
ATOM 1711 C C . THR A 1 211 ? 28.772 -16.673 -9.646 1.00 32.62 211 THR A C 1
ATOM 1713 O O . THR A 1 211 ? 28.019 -16.705 -10.619 1.00 32.62 211 THR A O 1
ATOM 1716 N N . LYS A 1 212 ? 29.536 -17.717 -9.312 1.00 35.16 212 LYS A N 1
ATOM 1717 C CA . LYS A 1 212 ? 29.369 -19.059 -9.866 1.00 35.16 212 LYS A CA 1
ATOM 1718 C C . LYS A 1 212 ? 27.989 -19.561 -9.446 1.00 35.16 212 LYS A C 1
ATOM 1720 O O . LYS A 1 212 ? 27.865 -20.271 -8.456 1.00 35.16 212 LYS A O 1
ATOM 1725 N N . VAL A 1 213 ? 26.957 -19.188 -10.195 1.00 36.59 213 VAL A N 1
ATOM 1726 C CA . VAL A 1 213 ? 25.706 -19.935 -10.207 1.00 36.59 213 VAL A CA 1
ATOM 1727 C C . VAL A 1 213 ? 26.096 -21.350 -10.649 1.00 36.59 213 VAL A C 1
ATOM 1729 O O . VAL A 1 213 ? 26.814 -21.481 -11.652 1.00 36.59 213 VAL A O 1
ATOM 1732 N N . PRO A 1 214 ? 25.748 -22.410 -9.898 1.00 35.03 214 PRO A N 1
ATOM 1733 C CA . PRO A 1 214 ? 26.015 -23.769 -10.340 1.00 35.03 214 PRO A CA 1
ATOM 1734 C C . PRO A 1 214 ? 25.409 -23.927 -11.732 1.00 35.03 214 PRO A C 1
ATOM 1736 O O . PRO A 1 214 ? 24.221 -23.673 -11.915 1.00 35.03 214 PRO A O 1
ATOM 1739 N N . LYS A 1 215 ? 26.228 -24.287 -12.728 1.00 34.97 215 LYS A N 1
ATOM 1740 C CA . LYS A 1 215 ? 25.728 -24.635 -14.060 1.00 34.97 215 LYS A CA 1
ATOM 1741 C C . LYS A 1 215 ? 24.832 -25.855 -13.891 1.00 34.97 215 LYS A C 1
ATOM 1743 O O . LYS A 1 215 ? 25.338 -26.970 -13.796 1.00 34.97 215 LYS A O 1
ATOM 1748 N N . LEU A 1 216 ? 23.524 -25.630 -13.816 1.00 43.28 216 LEU A N 1
ATOM 1749 C CA . LEU A 1 216 ? 22.556 -26.705 -13.885 1.00 43.28 216 LEU A CA 1
ATOM 1750 C C . LEU A 1 216 ? 22.666 -27.312 -15.286 1.00 43.28 216 LEU A C 1
ATOM 1752 O O . LEU A 1 216 ? 22.725 -26.597 -16.288 1.00 43.28 216 LEU A O 1
ATOM 1756 N N . GLU A 1 217 ? 22.801 -28.632 -15.337 1.00 38.59 217 GLU A N 1
ATOM 1757 C CA . GLU A 1 217 ? 22.990 -29.379 -16.573 1.00 38.59 217 GLU A CA 1
ATOM 1758 C C . GLU A 1 217 ? 21.894 -29.036 -17.585 1.00 38.59 217 GLU A C 1
ATOM 1760 O O . GLU A 1 217 ? 20.715 -28.931 -17.234 1.00 38.59 217 GLU A O 1
ATOM 1765 N N . LYS A 1 218 ? 22.294 -28.858 -18.852 1.00 38.44 218 LYS A N 1
ATOM 1766 C CA . LYS A 1 218 ? 21.395 -28.568 -19.974 1.00 38.44 218 LYS A CA 1
ATOM 1767 C C . LYS A 1 218 ? 20.460 -29.750 -20.207 1.00 38.44 218 LYS A C 1
ATOM 1769 O O . LYS A 1 218 ? 20.687 -30.595 -21.067 1.00 38.44 218 LYS A O 1
ATOM 1774 N N . SER A 1 219 ? 19.391 -29.793 -19.432 1.00 42.53 219 SER A N 1
ATOM 1775 C CA . SER A 1 219 ? 18.265 -30.672 -19.660 1.00 42.53 219 SER A CA 1
ATOM 1776 C C . SER A 1 219 ? 17.495 -30.125 -20.858 1.00 42.53 219 SER A C 1
ATOM 1778 O O . SER A 1 219 ? 16.953 -29.023 -20.804 1.00 42.53 219 SER A O 1
ATOM 1780 N N . THR A 1 220 ? 17.401 -30.920 -21.920 1.00 44.34 220 THR A N 1
ATOM 1781 C CA . THR A 1 220 ? 16.449 -30.800 -23.036 1.00 44.34 220 THR A CA 1
ATOM 1782 C C . THR A 1 220 ? 15.012 -30.955 -22.521 1.00 44.34 220 THR A C 1
ATOM 1784 O O . THR A 1 220 ? 14.304 -31.908 -22.832 1.00 44.34 220 THR A O 1
ATOM 1787 N N . LYS A 1 221 ? 14.573 -30.038 -21.656 1.00 50.94 221 LYS A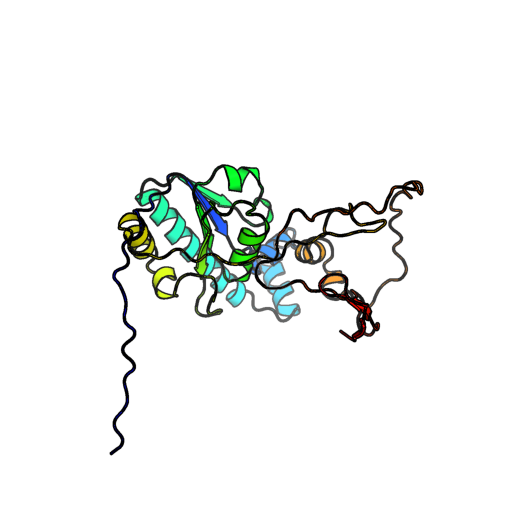 N 1
ATOM 1788 C CA . LYS A 1 221 ? 13.187 -29.958 -21.205 1.00 50.94 221 LYS A CA 1
ATOM 1789 C C . LYS A 1 221 ? 12.357 -29.266 -22.289 1.00 50.94 221 LYS A C 1
ATOM 1791 O O . LYS A 1 221 ? 12.854 -28.344 -22.940 1.00 50.94 221 LYS A O 1
ATOM 1796 N N . PRO A 1 222 ? 11.100 -29.697 -22.503 1.00 51.56 222 PRO A N 1
ATOM 1797 C CA . PRO A 1 222 ? 10.170 -28.968 -23.362 1.00 51.56 222 PRO A CA 1
ATOM 1798 C C . PRO A 1 222 ? 10.117 -27.506 -22.907 1.00 51.56 222 PRO A C 1
ATOM 1800 O O . PRO A 1 222 ? 10.318 -27.252 -21.720 1.00 51.56 222 PRO A O 1
ATOM 1803 N N . LYS A 1 223 ? 9.861 -26.564 -23.832 1.00 57.69 223 LYS A N 1
ATOM 1804 C CA . LYS A 1 223 ? 9.646 -25.135 -23.525 1.00 57.69 223 LYS A CA 1
ATOM 1805 C C . LYS A 1 223 ? 8.616 -25.026 -22.402 1.00 57.69 223 LYS A C 1
ATOM 1807 O O . LYS A 1 223 ? 7.414 -25.079 -22.647 1.00 57.69 223 LYS A O 1
ATOM 1812 N N . CYS A 1 224 ? 9.094 -24.967 -21.169 1.00 69.12 224 CYS A N 1
ATOM 1813 C CA . CYS A 1 224 ? 8.245 -25.077 -20.006 1.00 69.12 224 CYS A CA 1
ATOM 1814 C C . CYS A 1 224 ? 7.787 -23.660 -19.692 1.00 69.12 224 CYS A C 1
ATOM 1816 O O . CYS A 1 224 ? 8.601 -22.769 -19.450 1.00 69.12 224 CYS A O 1
ATOM 1818 N N . MET A 1 225 ? 6.486 -23.444 -19.836 1.00 83.12 225 MET A N 1
ATOM 1819 C CA . MET A 1 225 ? 5.848 -22.173 -19.546 1.00 83.12 225 MET A CA 1
ATOM 1820 C C . MET A 1 225 ? 5.605 -22.103 -18.039 1.00 83.12 225 MET A C 1
ATOM 1822 O O . MET A 1 225 ? 4.925 -22.964 -17.482 1.00 83.12 225 MET A O 1
ATOM 1826 N N . HIS A 1 226 ? 6.172 -21.097 -17.387 1.00 88.69 226 HIS A N 1
ATOM 1827 C CA . HIS A 1 226 ? 6.039 -20.845 -15.961 1.00 88.69 226 HIS A CA 1
ATOM 1828 C C . HIS A 1 226 ? 5.130 -19.635 -15.736 1.00 88.69 226 HIS A C 1
ATOM 1830 O O . HIS A 1 226 ? 5.450 -18.531 -16.171 1.00 88.69 226 HIS A O 1
ATOM 1836 N N . GLU A 1 227 ? 3.982 -19.828 -15.084 1.00 89.75 227 GLU A N 1
ATOM 1837 C CA . GLU A 1 227 ? 3.138 -18.714 -14.642 1.00 89.75 227 GLU A CA 1
ATOM 1838 C C . GLU A 1 227 ? 3.746 -18.083 -13.388 1.00 89.75 227 GLU A C 1
ATOM 1840 O O . GLU A 1 227 ? 3.969 -18.773 -12.394 1.00 89.75 227 GLU A O 1
ATOM 1845 N N . LEU A 1 228 ? 3.995 -16.772 -13.434 1.00 88.06 228 LEU A N 1
ATOM 1846 C CA . LEU A 1 228 ? 4.560 -16.057 -12.296 1.00 88.06 228 LEU A CA 1
ATOM 1847 C C . LEU A 1 228 ? 3.562 -16.006 -11.127 1.00 88.06 228 LEU A C 1
ATOM 1849 O O . LEU A 1 228 ? 2.357 -15.853 -11.346 1.00 88.06 228 LEU A O 1
ATOM 1853 N N . PRO A 1 229 ? 4.040 -16.064 -9.869 1.00 85.44 229 PRO A N 1
ATOM 1854 C CA . PRO A 1 229 ? 3.171 -16.109 -8.692 1.00 85.44 229 PRO A CA 1
ATOM 1855 C C . PRO A 1 229 ? 2.470 -14.775 -8.383 1.00 85.44 229 PRO A C 1
ATOM 1857 O O . PRO A 1 229 ? 1.617 -14.731 -7.493 1.00 85.44 229 PRO A O 1
ATOM 1860 N N . VAL A 1 230 ? 2.817 -13.703 -9.102 1.00 88.88 230 VAL A N 1
ATOM 1861 C CA . VAL A 1 230 ? 2.312 -12.336 -8.925 1.00 88.88 230 VAL A CA 1
ATOM 1862 C C . VAL A 1 230 ? 1.467 -11.897 -10.118 1.00 88.88 230 VAL A C 1
ATOM 1864 O O . VAL A 1 230 ? 1.648 -12.370 -11.241 1.00 88.88 230 VAL A O 1
ATOM 1867 N N . ARG A 1 231 ? 0.544 -10.958 -9.888 1.00 91.69 231 ARG A N 1
ATOM 1868 C CA . ARG A 1 231 ? -0.236 -10.326 -10.964 1.00 91.69 231 ARG A CA 1
ATOM 1869 C C . ARG A 1 231 ? -0.077 -8.816 -10.924 1.00 91.69 231 ARG A C 1
ATOM 1871 O O . ARG A 1 231 ? -0.227 -8.211 -9.864 1.00 91.69 231 ARG A O 1
ATOM 1878 N N . ALA A 1 232 ? 0.169 -8.214 -12.081 1.00 93.69 232 ALA A N 1
ATOM 1879 C CA . ALA A 1 232 ? 0.313 -6.770 -12.194 1.00 93.69 232 ALA A CA 1
ATOM 1880 C C . ALA A 1 232 ? -1.062 -6.093 -12.232 1.00 93.69 232 ALA A C 1
ATOM 1882 O O . ALA A 1 232 ? -1.953 -6.522 -12.967 1.00 93.69 232 ALA A O 1
ATOM 1883 N N . LEU A 1 233 ? -1.240 -5.050 -11.418 1.00 94.50 233 LEU A N 1
ATOM 1884 C CA . LEU A 1 233 ? -2.478 -4.268 -11.391 1.00 94.50 233 LEU A CA 1
ATOM 1885 C C . LEU A 1 233 ? -2.468 -3.124 -12.409 1.00 94.50 233 LEU A C 1
ATOM 1887 O O . LEU A 1 233 ? -3.494 -2.893 -13.041 1.00 94.50 233 LEU A O 1
ATOM 1891 N N . ASN A 1 234 ? -1.336 -2.437 -12.560 1.00 93.62 234 ASN A N 1
ATOM 1892 C CA . ASN A 1 234 ? -1.237 -1.290 -13.457 1.00 93.62 234 ASN A CA 1
ATOM 1893 C C . ASN A 1 234 ? -0.569 -1.684 -14.782 1.00 93.62 234 ASN A C 1
ATOM 1895 O O . ASN A 1 234 ? -1.239 -1.750 -15.810 1.00 93.62 234 ASN A O 1
ATOM 1899 N N . GLU A 1 235 ? 0.721 -2.027 -14.744 1.00 93.88 235 GLU A N 1
ATOM 1900 C CA . GLU A 1 235 ? 1.516 -2.296 -15.943 1.00 93.88 235 GLU A CA 1
ATOM 1901 C C . GLU A 1 235 ? 2.527 -3.434 -15.762 1.00 93.88 235 GLU A C 1
ATOM 1903 O O . GLU A 1 235 ? 2.845 -3.854 -14.649 1.00 93.88 235 GLU A O 1
ATOM 1908 N N . VAL A 1 236 ? 3.039 -3.924 -16.893 1.00 92.62 236 VAL A N 1
ATOM 1909 C CA . VAL A 1 236 ? 4.201 -4.813 -16.967 1.00 92.62 236 VAL A CA 1
ATOM 1910 C C . VAL A 1 236 ? 5.258 -4.101 -17.796 1.00 92.62 236 VAL A C 1
ATOM 1912 O O . VAL A 1 236 ? 5.026 -3.821 -18.970 1.00 92.62 236 VAL A O 1
ATOM 1915 N N . PHE A 1 237 ? 6.402 -3.809 -17.182 1.00 89.50 237 PHE A N 1
ATOM 1916 C CA . PHE A 1 237 ? 7.552 -3.242 -17.876 1.00 89.50 237 PHE A CA 1
ATOM 1917 C C . PHE A 1 237 ? 8.492 -4.360 -18.332 1.00 89.50 237 PHE A C 1
ATOM 1919 O O . PHE A 1 237 ? 8.765 -5.296 -17.578 1.00 89.50 237 PHE A O 1
ATOM 1926 N N . ILE A 1 238 ? 8.970 -4.262 -19.571 1.00 88.62 238 ILE A N 1
ATOM 1927 C CA . ILE A 1 238 ? 9.964 -5.164 -20.152 1.00 88.62 238 ILE A CA 1
ATOM 1928 C C . ILE A 1 238 ? 11.065 -4.267 -20.709 1.00 88.62 238 ILE A C 1
ATOM 1930 O O . ILE A 1 238 ? 10.801 -3.465 -21.602 1.00 88.62 238 ILE A O 1
ATOM 1934 N N . GLY A 1 239 ? 12.263 -4.398 -20.149 1.00 84.00 239 GLY A N 1
ATOM 1935 C CA . GLY A 1 239 ? 13.408 -3.528 -20.404 1.00 84.00 239 GLY A CA 1
ATOM 1936 C C . GLY A 1 239 ? 14.717 -4.302 -20.324 1.00 84.00 239 GLY A C 1
ATOM 1937 O O . GLY A 1 239 ? 14.778 -5.374 -19.713 1.00 84.00 239 GLY A O 1
ATOM 1938 N N . GLU A 1 240 ? 15.771 -3.738 -20.905 1.00 76.06 240 GLU A N 1
ATOM 1939 C CA . GLU A 1 240 ? 17.140 -4.108 -20.547 1.00 76.06 240 GLU A CA 1
ATOM 1940 C C . GLU A 1 240 ? 17.504 -3.449 -19.210 1.00 76.06 240 GLU A C 1
ATOM 1942 O O . GLU A 1 240 ? 17.004 -2.383 -18.864 1.00 76.06 240 GLU A O 1
ATOM 1947 N N . CYS A 1 241 ? 18.385 -4.086 -18.440 1.00 69.19 241 CYS A N 1
ATOM 1948 C CA . CYS A 1 241 ? 18.855 -3.520 -17.171 1.00 69.19 241 CYS A CA 1
ATOM 1949 C C . CYS A 1 241 ? 20.059 -2.577 -17.333 1.00 69.19 241 CYS A C 1
ATOM 1951 O O . CYS A 1 241 ? 20.475 -1.984 -16.347 1.00 69.19 241 CYS A O 1
ATOM 1953 N N . LEU A 1 242 ? 20.653 -2.490 -18.530 1.00 66.25 242 LEU A N 1
ATOM 1954 C CA . LEU A 1 242 ? 21.845 -1.682 -18.806 1.00 66.25 242 LEU A CA 1
ATOM 1955 C C . LEU A 1 242 ? 21.465 -0.441 -19.610 1.00 66.25 242 LEU A C 1
ATOM 1957 O O . LEU A 1 242 ? 20.960 -0.579 -20.729 1.00 66.25 242 LEU A O 1
ATOM 1961 N N . SER A 1 243 ? 21.783 0.744 -19.090 1.00 68.31 243 SER A N 1
ATOM 1962 C CA . SER A 1 243 ? 21.524 1.993 -19.804 1.00 68.31 243 SER A CA 1
ATOM 1963 C C . SER A 1 243 ? 22.288 2.060 -21.125 1.00 68.31 243 SER A C 1
ATOM 1965 O O . SER A 1 243 ? 23.383 1.513 -21.282 1.00 68.31 243 SER A O 1
ATOM 1967 N N . SER A 1 244 ? 21.715 2.769 -22.103 1.00 76.00 244 SER A N 1
ATOM 1968 C CA . SER A 1 244 ? 22.286 2.949 -23.452 1.00 76.00 244 SER A CA 1
ATOM 1969 C C . SER A 1 244 ? 22.440 1.666 -24.282 1.00 76.00 244 SER A C 1
ATOM 1971 O O . SER A 1 244 ? 23.036 1.698 -25.365 1.00 76.00 244 SER A O 1
ATOM 1973 N N . ARG A 1 245 ? 21.888 0.533 -23.832 1.00 78.44 245 ARG A N 1
ATOM 1974 C CA . ARG A 1 245 ? 21.793 -0.684 -24.638 1.00 78.44 245 ARG A CA 1
ATOM 1975 C C . ARG A 1 245 ? 20.439 -0.735 -25.337 1.00 78.44 245 ARG A C 1
ATOM 1977 O O . ARG A 1 245 ? 19.397 -0.637 -24.707 1.00 78.44 245 ARG A O 1
ATOM 1984 N N . VAL A 1 246 ? 20.458 -0.930 -26.656 1.00 82.81 246 VAL A N 1
ATOM 1985 C CA . VAL A 1 246 ? 19.221 -1.105 -27.430 1.00 82.81 246 VAL A CA 1
ATOM 1986 C C . VAL A 1 246 ? 18.607 -2.466 -27.114 1.00 82.81 246 VAL A C 1
ATOM 1988 O O . VAL A 1 246 ? 19.233 -3.502 -27.358 1.00 82.81 246 VAL A O 1
ATOM 1991 N N . SER A 1 247 ? 17.361 -2.446 -26.658 1.00 85.44 247 SER A N 1
ATOM 1992 C CA . SER A 1 247 ? 16.526 -3.624 -26.453 1.00 85.44 247 SER A CA 1
ATOM 1993 C C . SER A 1 247 ? 15.846 -4.014 -27.765 1.00 85.44 247 SER A C 1
ATOM 1995 O O . SER A 1 247 ? 15.264 -3.170 -28.454 1.00 85.44 247 SER A O 1
ATOM 1997 N N . TYR A 1 248 ? 15.906 -5.297 -28.126 1.00 90.44 248 TYR A N 1
ATOM 1998 C CA . TYR A 1 248 ? 15.278 -5.834 -29.337 1.00 90.44 248 TYR A CA 1
ATOM 1999 C C . TYR A 1 248 ? 14.137 -6.769 -28.954 1.00 90.44 248 TYR A C 1
ATOM 2001 O O . TYR A 1 248 ? 14.370 -7.839 -28.391 1.00 90.44 248 TYR A O 1
ATOM 2009 N N . TYR A 1 249 ? 12.912 -6.395 -29.310 1.00 91.44 249 TYR A N 1
ATOM 2010 C CA . TYR A 1 249 ? 11.714 -7.160 -28.987 1.00 91.44 249 TYR A CA 1
ATOM 2011 C C . TYR A 1 249 ? 11.028 -7.684 -30.244 1.00 91.44 249 TYR A C 1
ATOM 2013 O O . TYR A 1 249 ? 10.998 -7.025 -31.284 1.00 91.44 249 TYR A O 1
ATOM 2021 N N . GLU A 1 250 ? 10.426 -8.865 -30.122 1.00 92.75 250 GLU A N 1
ATOM 2022 C CA . GLU A 1 250 ? 9.424 -9.358 -31.061 1.00 92.75 250 GLU A CA 1
ATOM 2023 C C . GLU A 1 250 ? 8.105 -9.535 -30.310 1.00 92.75 250 GLU A C 1
ATOM 2025 O O . GLU A 1 250 ? 8.043 -10.327 -29.368 1.00 92.75 250 GLU A O 1
ATOM 2030 N N . PHE A 1 251 ? 7.052 -8.830 -30.719 1.00 92.31 251 PHE A N 1
ATOM 2031 C CA . PHE A 1 251 ? 5.741 -8.910 -30.075 1.00 92.31 251 PHE A CA 1
ATOM 2032 C C . PHE A 1 251 ? 4.683 -9.445 -31.039 1.00 92.31 251 PHE A C 1
ATOM 2034 O O . PHE A 1 251 ? 4.743 -9.227 -32.244 1.00 92.31 251 PHE A O 1
ATOM 2041 N N . SER A 1 252 ? 3.708 -10.172 -30.501 1.00 92.94 252 SER A N 1
ATOM 2042 C CA . SER A 1 252 ? 2.558 -10.689 -31.246 1.00 92.94 252 SER A CA 1
ATOM 2043 C C . SER A 1 252 ? 1.322 -10.648 -30.363 1.00 92.94 252 SER A C 1
ATOM 2045 O O . SER A 1 252 ? 1.391 -11.046 -29.199 1.00 92.94 252 SER A O 1
ATOM 2047 N N . ILE A 1 253 ? 0.188 -10.248 -30.929 1.00 94.38 253 ILE A N 1
ATOM 2048 C CA . ILE A 1 253 ? -1.120 -10.290 -30.266 1.00 94.38 253 ILE A CA 1
ATOM 2049 C C . ILE A 1 253 ? -1.886 -11.489 -30.826 1.00 94.38 253 ILE A C 1
ATOM 2051 O O . ILE A 1 253 ? -1.902 -11.678 -32.035 1.00 94.38 253 ILE A O 1
ATOM 2055 N N . ASN A 1 254 ? -2.517 -12.311 -29.982 1.00 92.31 254 ASN A N 1
ATOM 2056 C CA . ASN A 1 254 ? -3.365 -13.440 -30.410 1.00 92.31 254 ASN A CA 1
ATOM 2057 C C . ASN A 1 254 ? -2.706 -14.389 -31.434 1.00 92.31 254 ASN A C 1
ATOM 2059 O O . ASN A 1 254 ? -3.356 -14.846 -32.371 1.00 92.31 254 ASN A O 1
ATOM 2063 N N . SER A 1 255 ? -1.405 -14.659 -31.272 1.00 87.94 255 SER A N 1
ATOM 2064 C CA . SER A 1 255 ? -0.619 -15.508 -32.185 1.00 87.94 255 SER A CA 1
ATOM 2065 C C . SER A 1 255 ? -0.555 -15.009 -33.639 1.00 87.94 255 SER A C 1
ATOM 2067 O O . SER A 1 255 ? -0.227 -15.781 -34.539 1.00 87.94 255 SER A O 1
ATOM 2069 N N . LEU A 1 256 ? -0.830 -13.722 -33.870 1.00 93.25 256 LEU A N 1
ATOM 2070 C CA . LEU A 1 256 ? -0.596 -13.051 -35.147 1.00 93.25 256 LEU A CA 1
ATOM 2071 C C . LEU A 1 256 ? 0.911 -12.973 -35.469 1.00 93.25 256 LEU A C 1
ATOM 2073 O O . LEU A 1 256 ? 1.744 -13.200 -34.582 1.00 93.25 256 LEU A O 1
ATOM 2077 N N . PRO A 1 257 ? 1.285 -12.660 -36.726 1.00 93.62 257 PRO A N 1
ATOM 2078 C CA . PRO A 1 257 ? 2.680 -12.466 -37.101 1.00 93.62 257 PRO A CA 1
ATOM 2079 C C . PRO A 1 257 ? 3.392 -11.497 -36.160 1.00 93.62 257 PRO A C 1
ATOM 2081 O O . PRO A 1 257 ? 2.823 -10.496 -35.728 1.00 93.62 257 PRO A O 1
ATOM 2084 N N . LYS A 1 258 ? 4.641 -11.822 -35.828 1.00 93.38 258 LYS A N 1
ATOM 2085 C CA . LYS A 1 258 ? 5.422 -11.011 -34.902 1.00 93.38 258 LYS A CA 1
ATOM 2086 C C . LYS A 1 258 ? 5.900 -9.726 -35.563 1.00 93.38 258 LYS A C 1
ATOM 2088 O O . LYS A 1 258 ? 6.422 -9.756 -36.677 1.00 93.38 258 LYS A O 1
ATOM 2093 N N . GLU A 1 259 ? 5.830 -8.636 -34.819 1.00 94.31 259 GLU A N 1
ATOM 2094 C CA . GLU A 1 259 ? 6.407 -7.349 -35.181 1.00 94.31 259 GLU A CA 1
ATOM 2095 C C . GLU A 1 259 ? 7.689 -7.097 -34.386 1.00 94.31 259 GLU A C 1
ATOM 2097 O O . GLU A 1 259 ? 7.812 -7.500 -33.228 1.00 94.31 259 GLU A O 1
ATOM 2102 N N . LYS A 1 260 ? 8.669 -6.454 -35.028 1.00 93.50 260 LYS A N 1
ATOM 2103 C CA . LYS A 1 260 ? 9.969 -6.145 -34.423 1.00 93.50 260 LYS A CA 1
ATOM 2104 C C . LYS A 1 260 ? 9.960 -4.726 -33.875 1.00 93.50 260 LYS A C 1
ATOM 2106 O O . LYS A 1 260 ? 9.690 -3.788 -34.618 1.00 93.50 260 LYS A O 1
ATOM 2111 N N . LEU A 1 261 ? 10.345 -4.573 -32.614 1.00 89.25 261 LEU A N 1
ATOM 2112 C CA . LEU A 1 261 ? 10.541 -3.285 -31.957 1.00 89.25 261 LEU A CA 1
ATOM 2113 C C . LEU A 1 261 ? 11.993 -3.153 -31.503 1.00 89.25 261 LEU A C 1
ATOM 2115 O O . LEU A 1 261 ? 12.599 -4.111 -31.024 1.00 89.25 261 LEU A O 1
ATOM 2119 N N . LYS A 1 262 ? 12.536 -1.946 -31.642 1.00 89.06 262 LYS A N 1
ATOM 2120 C CA . LYS A 1 262 ? 13.791 -1.545 -31.010 1.00 89.06 262 LYS A CA 1
ATOM 2121 C C . LYS A 1 262 ? 13.482 -0.405 -30.053 1.00 89.06 262 LYS A C 1
ATOM 2123 O O . LYS A 1 262 ? 12.841 0.555 -30.475 1.00 89.06 262 LYS A O 1
ATOM 2128 N N . ALA A 1 263 ? 13.926 -0.520 -28.812 1.00 83.50 263 ALA A N 1
ATOM 2129 C CA . ALA A 1 263 ? 13.749 0.508 -27.794 1.00 83.50 263 ALA A CA 1
ATOM 2130 C C . ALA A 1 263 ? 15.104 0.890 -27.196 1.00 83.50 263 ALA A C 1
ATOM 2132 O O . ALA A 1 263 ? 16.011 0.058 -27.116 1.00 83.50 263 ALA A O 1
ATOM 2133 N N . LEU A 1 264 ? 15.229 2.158 -26.823 1.00 76.88 264 LEU A N 1
ATOM 2134 C CA . LEU A 1 264 ? 16.324 2.676 -26.017 1.00 76.88 264 LEU A CA 1
ATOM 2135 C C . LEU A 1 264 ? 15.666 3.216 -24.747 1.00 76.88 264 LEU A C 1
ATOM 2137 O O . LEU A 1 264 ? 14.831 4.116 -24.860 1.00 76.88 264 LEU A O 1
ATOM 2141 N N . ASP A 1 265 ? 15.996 2.616 -23.608 1.00 61.66 265 ASP A N 1
ATOM 2142 C CA . ASP A 1 265 ? 15.542 3.042 -22.281 1.00 61.66 265 ASP A CA 1
ATOM 2143 C C . ASP A 1 265 ? 16.633 3.884 -21.596 1.00 61.66 265 ASP A C 1
ATOM 2145 O O . ASP A 1 265 ? 17.839 3.606 -21.835 1.00 61.66 265 ASP A O 1
#

Sequence (265 aa):
MAEASTSQQNCAPLNEKPFVPKKALILTKFSRYEFEKRTHSELSEDELIKNLEDRGSDYNNLLQHHQIHVKNRELVVKTLQDNDIETKVVNRFEYCDSNIEWADVIITTGGDGTFLMAASKIKSKDKPLIGINSDPTRSLGHLCLPSFYTENFPEAVNRLKAGNFRWTQRQRIKISLSGENAFDPPIELHDQQLQYPEYRFLDCIEGHHKTKVPKLEKSTKPKCMHELPVRALNEVFIGECLSSRVSYYEFSINSLPKEKLKALD

pLDDT: mean 83.06, std 20.19, range [31.47, 98.75]

Secondary structure (DSSP, 8-state):
---------------------SEEEEEE---HHHHHHHHTTTS-HHHHHHHHHHTT--HHHHHHHHHHHHHHHHHHHHHHHTTT-EEEEE-TTT--HHHHHH-SEEEEEE-HHHHHHHHHH---TTS-EEEEES-TTT---TTSPPTHHHH-HHHHHHHHHHT-S-------EEEEEESTTTTSPPPPHHHHHHH-GGGGG-SS--TT----------------EEEEEEEESS------SSTTPEEEEEE-STTPPPEEEEEE-

InterPro domains:
  IPR002504 NAD kinase [PF01513] (75-163)
  IPR016064 NAD kinase/diacylglycerol kinase-like domain superfamily [SSF111331] (58-262)
  IPR017438 Inorganic polyphosphate/ATP-NAD kinase, N-terminal [G3DSA:3.40.50.10330] (1-197)

Organism: Caerostris extrusa (NCBI:txid172846)

Radius of gyration: 23.06 Å; chains: 1; bounding box: 62×67×56 Å